Protein AF-A0A934W4L7-F1 (afdb_monomer)

Organism: NCBI:txid2801341

Structure (mmCIF, N/CA/C/O backbone):
data_AF-A0A934W4L7-F1
#
_entry.id   AF-A0A934W4L7-F1
#
loop_
_atom_site.group_PDB
_atom_site.id
_atom_site.type_symbol
_atom_site.label_atom_id
_atom_site.label_alt_id
_atom_site.label_comp_id
_atom_site.label_asym_id
_atom_site.label_entity_id
_atom_site.label_seq_id
_atom_site.pdbx_PDB_ins_code
_atom_site.Cartn_x
_atom_site.Cartn_y
_atom_site.Cartn_z
_atom_site.occupancy
_atom_site.B_iso_or_equiv
_atom_site.auth_seq_id
_atom_site.auth_comp_id
_atom_site.auth_asym_id
_atom_site.auth_atom_id
_atom_site.pdbx_PDB_model_num
ATOM 1 N N . MET A 1 1 ? 20.463 -4.965 4.903 1.00 47.56 1 MET A N 1
ATOM 2 C CA . MET A 1 1 ? 19.872 -3.915 4.048 1.00 47.56 1 MET A CA 1
ATOM 3 C C . MET A 1 1 ? 18.364 -4.003 4.205 1.00 47.56 1 MET A C 1
ATOM 5 O O . MET A 1 1 ? 17.869 -5.124 4.223 1.00 47.56 1 MET A O 1
ATOM 9 N N . MET A 1 2 ? 17.651 -2.892 4.415 1.00 65.44 2 MET A N 1
ATOM 10 C CA . MET A 1 2 ? 16.181 -2.929 4.460 1.00 65.44 2 MET A CA 1
ATOM 11 C C . MET A 1 2 ? 15.657 -3.375 3.089 1.00 65.44 2 MET A C 1
ATOM 13 O O . MET A 1 2 ? 16.135 -2.883 2.067 1.00 65.44 2 MET A O 1
ATOM 17 N N . ASN A 1 3 ? 14.706 -4.310 3.052 1.00 84.56 3 ASN A N 1
ATOM 18 C CA . ASN A 1 3 ? 14.194 -4.860 1.792 1.00 84.56 3 ASN A CA 1
ATOM 19 C C . ASN A 1 3 ? 13.469 -3.798 0.944 1.00 84.56 3 ASN A C 1
ATOM 21 O O . ASN A 1 3 ? 13.469 -3.905 -0.282 1.00 84.56 3 ASN A O 1
ATOM 25 N N . ALA A 1 4 ? 12.943 -2.737 1.568 1.00 87.94 4 ALA A N 1
ATOM 26 C CA . ALA A 1 4 ? 12.442 -1.557 0.865 1.00 87.94 4 ALA A CA 1
ATOM 27 C C . ALA A 1 4 ? 13.516 -0.835 0.028 1.00 87.94 4 ALA A C 1
ATOM 29 O O . ALA A 1 4 ? 13.246 -0.480 -1.116 1.00 87.94 4 ALA A O 1
ATOM 30 N N . GLU A 1 5 ? 14.740 -0.657 0.542 1.00 91.62 5 GLU A N 1
ATOM 31 C CA . GLU A 1 5 ? 15.814 -0.002 -0.227 1.00 91.62 5 GLU A CA 1
ATOM 32 C C . GLU A 1 5 ? 16.262 -0.873 -1.403 1.00 91.62 5 GLU A C 1
ATOM 34 O O . GLU A 1 5 ? 16.454 -0.362 -2.498 1.00 91.62 5 GLU A O 1
ATOM 39 N N . LYS A 1 6 ? 16.320 -2.199 -1.223 1.00 93.19 6 LYS A N 1
ATOM 40 C CA . LYS A 1 6 ? 16.618 -3.130 -2.322 1.00 93.19 6 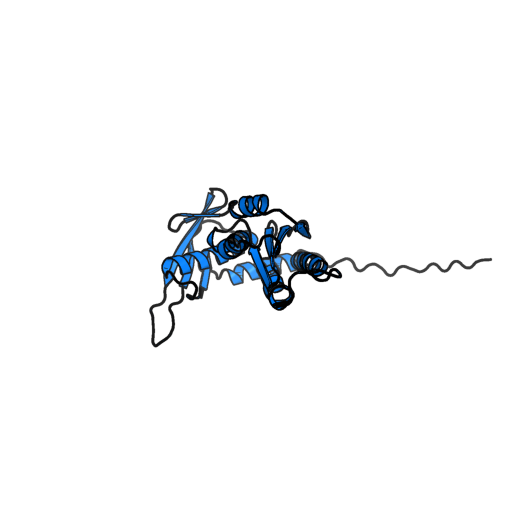LYS A CA 1
ATOM 41 C C . LYS A 1 6 ? 15.572 -3.052 -3.443 1.00 93.19 6 LYS A C 1
ATOM 43 O O . LYS A 1 6 ? 15.921 -3.092 -4.621 1.00 93.19 6 LYS A O 1
ATOM 48 N N . LEU A 1 7 ? 14.285 -2.941 -3.095 1.00 95.62 7 LEU A N 1
ATOM 49 C CA . LEU A 1 7 ? 13.229 -2.710 -4.086 1.00 95.62 7 LEU A CA 1
ATOM 50 C C . LEU A 1 7 ? 13.411 -1.366 -4.795 1.00 95.62 7 LEU A C 1
ATOM 52 O O . LEU A 1 7 ? 13.334 -1.314 -6.021 1.00 95.62 7 LEU A O 1
ATOM 56 N N . PHE A 1 8 ? 13.687 -0.306 -4.036 1.00 97.12 8 PHE A N 1
ATOM 57 C CA . PHE A 1 8 ? 13.898 1.033 -4.577 1.00 97.12 8 PHE A CA 1
ATOM 58 C C . PHE A 1 8 ? 15.098 1.100 -5.535 1.00 97.12 8 PHE A C 1
ATOM 60 O O . PHE A 1 8 ? 15.002 1.689 -6.611 1.00 97.12 8 PHE A O 1
ATOM 67 N N . GLU A 1 9 ? 16.206 0.438 -5.204 1.00 96.50 9 GLU A N 1
ATOM 68 C CA . GLU A 1 9 ? 17.364 0.279 -6.091 1.00 96.50 9 GLU A CA 1
ATOM 69 C C . GLU A 1 9 ? 16.989 -0.454 -7.383 1.00 96.50 9 GLU A C 1
ATOM 71 O O . GLU A 1 9 ? 17.386 -0.035 -8.471 1.00 96.50 9 GLU A O 1
ATOM 76 N N . GLY A 1 10 ? 16.172 -1.508 -7.287 1.00 97.06 10 GLY A N 1
ATOM 77 C CA . GLY A 1 10 ? 15.647 -2.225 -8.450 1.00 97.06 10 GLY A CA 1
ATOM 78 C C . GLY A 1 10 ? 14.775 -1.347 -9.354 1.00 97.06 10 GLY A C 1
ATOM 79 O O . GLY A 1 10 ? 14.923 -1.392 -10.572 1.00 97.06 10 GLY A O 1
ATOM 80 N N . MET A 1 11 ? 13.905 -0.515 -8.776 1.00 97.88 11 MET A N 1
ATOM 81 C CA . MET A 1 11 ? 13.077 0.444 -9.523 1.00 97.88 11 MET A CA 1
ATOM 82 C C . MET A 1 11 ? 13.931 1.518 -10.201 1.00 97.88 11 MET A C 1
ATOM 84 O O . MET A 1 11 ? 13.745 1.817 -11.380 1.00 97.88 11 MET A O 1
ATOM 88 N N . THR A 1 12 ? 14.901 2.060 -9.466 1.00 97.50 12 THR A N 1
ATOM 89 C CA . THR A 1 12 ? 15.834 3.083 -9.954 1.00 97.50 12 THR A CA 1
ATOM 90 C C . THR A 1 12 ? 16.657 2.546 -11.124 1.00 97.50 12 THR A C 1
ATOM 92 O O . THR A 1 12 ? 16.721 3.169 -12.181 1.00 97.50 12 THR A O 1
ATOM 95 N N . SER A 1 13 ? 17.174 1.322 -10.994 1.00 97.06 13 SER A N 1
ATOM 96 C CA . SER A 1 13 ? 17.948 0.647 -12.042 1.00 97.06 13 SER A CA 1
ATOM 97 C C . SER A 1 13 ? 17.168 0.430 -13.340 1.00 97.06 13 SER A C 1
ATOM 99 O O . SER A 1 13 ? 17.788 0.231 -14.379 1.00 97.06 13 SER A O 1
ATOM 101 N N . ILE A 1 14 ? 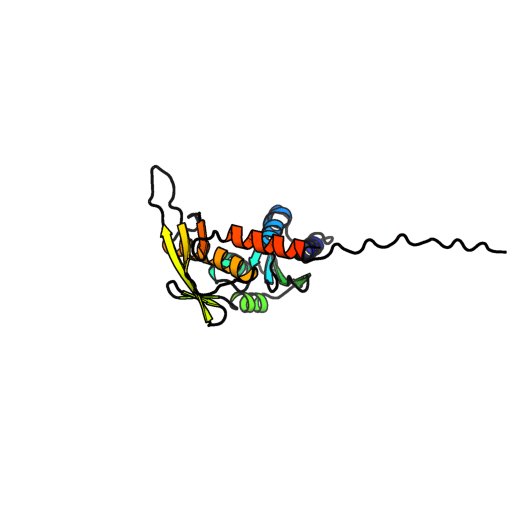15.831 0.421 -13.301 1.00 96.69 14 ILE A N 1
ATOM 102 C CA . ILE A 1 14 ? 14.978 0.323 -14.494 1.00 96.69 14 ILE A CA 1
ATOM 103 C C . ILE A 1 14 ? 14.850 1.689 -15.167 1.00 96.69 14 ILE A C 1
ATOM 105 O O . ILE A 1 14 ? 15.094 1.799 -16.366 1.00 96.69 14 ILE A O 1
ATOM 109 N N . VAL A 1 15 ? 14.489 2.732 -14.413 1.00 95.50 15 VAL A N 1
ATOM 110 C CA . VAL A 1 15 ? 14.225 4.052 -15.012 1.00 95.50 15 VAL A CA 1
ATOM 111 C C . VAL A 1 15 ? 15.490 4.792 -15.441 1.00 95.50 15 VAL A C 1
ATOM 113 O O . VAL A 1 15 ? 15.422 5.679 -16.287 1.00 95.50 15 VAL A O 1
ATOM 116 N N . GLU A 1 16 ? 16.641 4.444 -14.867 1.00 95.25 16 GLU A N 1
ATOM 117 C CA . GLU A 1 16 ? 17.935 5.040 -15.210 1.00 95.25 16 GLU A CA 1
ATOM 118 C C . GLU A 1 16 ? 18.632 4.328 -16.379 1.00 95.25 16 GLU A C 1
ATOM 120 O O . GLU A 1 16 ? 19.722 4.733 -16.788 1.00 95.25 16 GLU A O 1
ATOM 125 N N . GLN A 1 17 ? 18.015 3.289 -16.961 1.00 95.19 17 GLN A N 1
ATOM 126 C CA . GLN A 1 17 ? 18.546 2.648 -18.164 1.00 95.19 17 GLN A CA 1
ATOM 127 C C . GLN A 1 17 ? 18.685 3.665 -19.298 1.00 95.19 17 GLN A C 1
ATOM 129 O O . GLN A 1 17 ? 17.800 4.486 -19.552 1.00 95.19 17 GLN A O 1
ATOM 134 N N . ALA A 1 18 ? 19.806 3.598 -20.015 1.00 93.25 18 ALA A N 1
ATOM 135 C CA . ALA A 1 18 ? 20.053 4.485 -21.141 1.00 93.25 18 ALA A CA 1
ATOM 136 C C . ALA A 1 18 ? 18.936 4.347 -22.189 1.00 93.25 18 ALA A C 1
ATOM 138 O O . ALA A 1 18 ? 18.673 3.256 -22.692 1.00 93.25 18 ALA A O 1
ATOM 139 N N . GLY A 1 19 ? 18.289 5.467 -22.521 1.00 89.88 19 GLY A N 1
ATOM 140 C CA . GLY A 1 19 ? 17.176 5.494 -23.472 1.00 89.88 19 GLY A CA 1
ATOM 141 C C . GLY A 1 19 ? 15.818 5.092 -22.890 1.00 89.88 19 GLY A C 1
ATOM 142 O O . GLY A 1 19 ? 14.888 4.881 -2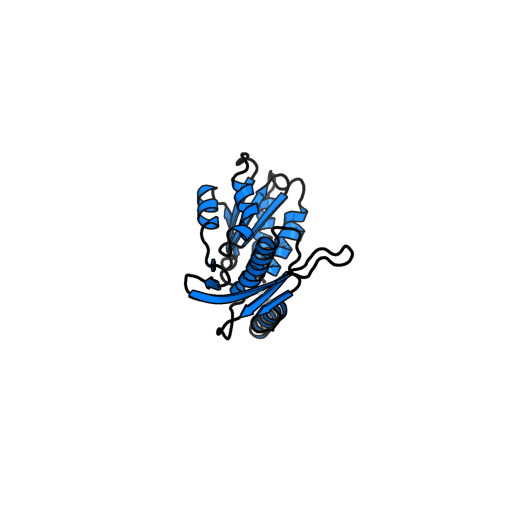3.668 1.00 89.88 19 GLY A O 1
ATOM 143 N N . TYR A 1 20 ? 15.674 4.994 -21.562 1.00 92.12 20 TYR A N 1
ATOM 144 C CA . TYR A 1 20 ? 14.379 4.729 -20.938 1.00 92.12 20 TYR A CA 1
ATOM 145 C C . TYR A 1 20 ? 13.357 5.825 -21.311 1.00 92.12 20 TYR A C 1
ATOM 147 O O . TYR A 1 20 ? 13.618 7.008 -21.078 1.00 92.12 20 TYR A O 1
ATOM 155 N N . PRO A 1 21 ? 12.207 5.468 -21.917 1.00 90.25 21 PRO A N 1
ATOM 156 C CA . PRO A 1 21 ? 11.330 6.445 -22.567 1.00 90.25 21 PRO A CA 1
ATOM 157 C C . PRO A 1 21 ? 10.274 7.065 -21.638 1.00 90.25 21 PRO A C 1
ATOM 159 O O . PRO A 1 21 ? 9.537 7.952 -22.065 1.00 90.25 21 PRO A O 1
ATOM 162 N N . LEU A 1 22 ? 10.157 6.587 -20.395 1.00 92.75 22 LEU A N 1
ATOM 163 C CA . LEU A 1 22 ? 9.132 7.011 -19.435 1.00 92.75 22 LEU A CA 1
ATOM 164 C C . LEU A 1 22 ? 9.746 7.812 -18.274 1.00 92.75 22 LEU A C 1
ATOM 166 O O . LEU A 1 22 ? 10.963 7.946 -18.176 1.00 92.75 22 LEU A O 1
ATOM 170 N N . LEU A 1 23 ? 8.901 8.336 -17.382 1.00 91.50 23 LEU A N 1
ATOM 171 C CA . LEU A 1 23 ? 9.290 9.145 -16.221 1.00 91.50 23 LEU A CA 1
ATOM 172 C C . LEU A 1 23 ? 10.150 10.369 -16.592 1.00 91.50 23 LEU A C 1
ATOM 174 O O . LEU A 1 23 ? 11.191 10.658 -15.998 1.00 91.50 23 LEU A O 1
ATOM 178 N N . THR A 1 24 ? 9.712 11.112 -17.604 1.00 87.75 24 THR A N 1
ATOM 179 C CA . THR A 1 24 ? 10.429 12.288 -18.114 1.00 87.75 24 THR A CA 1
ATOM 180 C C . THR A 1 24 ? 10.079 13.563 -17.350 1.00 87.75 24 THR A C 1
ATOM 182 O O . THR A 1 24 ? 10.902 14.474 -17.289 1.00 87.75 24 THR A O 1
ATOM 185 N N . SER A 1 25 ? 8.882 13.623 -16.751 1.00 87.69 25 SER A N 1
ATOM 186 C CA . SER A 1 25 ? 8.344 14.836 -16.116 1.00 87.69 25 SER A CA 1
ATOM 187 C C . SER A 1 25 ? 8.501 14.825 -14.588 1.00 87.69 25 SER A C 1
ATOM 189 O O . SER A 1 25 ? 9.418 15.447 -14.051 1.00 87.69 25 SER A O 1
ATOM 191 N N . TYR A 1 26 ? 7.642 14.104 -13.864 1.00 90.06 26 TYR A N 1
ATOM 192 C CA . TYR A 1 26 ? 7.578 14.113 -12.400 1.00 90.06 26 TYR A CA 1
ATOM 193 C C . TYR A 1 26 ? 8.479 13.037 -11.785 1.00 90.06 26 TYR A C 1
ATOM 195 O O . TYR A 1 26 ? 8.028 12.092 -11.148 1.00 90.06 26 TYR A O 1
ATOM 203 N N . LYS A 1 27 ? 9.800 13.191 -11.937 1.00 92.44 27 LYS A N 1
ATOM 204 C CA . LYS A 1 27 ? 10.786 12.260 -11.345 1.00 92.44 27 LYS A CA 1
ATOM 205 C C . LYS A 1 27 ? 10.668 12.134 -9.822 1.00 92.44 27 LYS A C 1
ATOM 207 O O . LYS A 1 27 ? 11.026 11.101 -9.263 1.00 92.44 27 LYS A O 1
ATOM 212 N N . GLN A 1 28 ? 10.166 13.175 -9.156 1.00 95.00 28 GLN A N 1
ATOM 213 C CA . GLN A 1 28 ? 9.921 13.173 -7.712 1.00 95.00 28 GLN A CA 1
ATOM 214 C C . GLN A 1 28 ? 8.986 12.040 -7.264 1.00 95.00 28 GLN A C 1
ATOM 216 O O . GLN A 1 28 ? 9.136 11.561 -6.140 1.00 95.00 28 GLN A O 1
ATOM 221 N N . ASP A 1 29 ? 8.085 11.582 -8.142 1.00 94.06 29 ASP A N 1
ATOM 222 C CA . ASP A 1 29 ? 7.164 10.486 -7.846 1.00 94.06 29 ASP A CA 1
ATOM 223 C C . ASP A 1 29 ? 7.948 9.226 -7.477 1.00 94.06 29 ASP A C 1
ATOM 225 O O . ASP A 1 29 ? 7.688 8.637 -6.437 1.00 94.06 29 ASP A O 1
ATOM 229 N N . LEU A 1 30 ? 9.023 8.908 -8.207 1.00 96.50 30 LEU A N 1
ATOM 230 C CA . LEU A 1 30 ? 9.914 7.812 -7.831 1.00 96.50 30 LEU A CA 1
ATOM 231 C C . LEU A 1 30 ? 10.803 8.163 -6.628 1.00 96.50 30 LEU A C 1
ATOM 233 O O . LEU A 1 30 ? 10.807 7.466 -5.613 1.00 96.50 30 LEU A O 1
ATOM 237 N N . TYR A 1 31 ? 11.621 9.214 -6.752 1.00 96.12 31 TYR A N 1
ATOM 238 C CA . TYR A 1 31 ? 12.745 9.4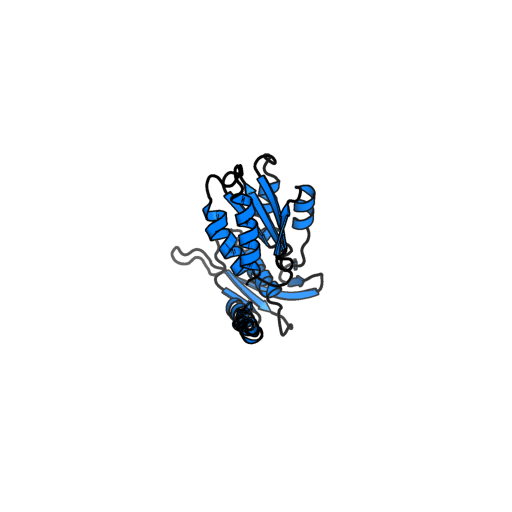19 -5.827 1.00 96.12 31 TYR A CA 1
ATOM 239 C C . TYR A 1 31 ? 12.322 9.877 -4.425 1.00 96.12 31 TYR A C 1
ATOM 241 O O . TYR A 1 31 ? 13.086 9.702 -3.472 1.00 96.12 31 TYR A O 1
ATOM 249 N N . VAL A 1 32 ? 11.127 10.461 -4.295 1.00 95.44 32 VAL A N 1
ATOM 250 C CA . VAL A 1 32 ? 10.586 10.963 -3.027 1.00 95.44 32 VAL A CA 1
ATOM 251 C C . VAL A 1 32 ? 9.375 10.139 -2.606 1.00 95.44 32 VAL A C 1
ATOM 253 O O . VAL A 1 32 ? 9.404 9.527 -1.540 1.00 95.44 32 VAL A O 1
ATOM 256 N N . HIS A 1 33 ? 8.324 10.110 -3.426 1.00 96.06 33 HIS A N 1
ATOM 257 C CA . HIS A 1 33 ? 7.024 9.584 -3.004 1.00 96.06 33 HIS A CA 1
ATOM 258 C C . HIS A 1 33 ? 7.000 8.053 -2.940 1.00 96.06 33 HIS A C 1
ATOM 260 O O . HIS A 1 33 ? 6.670 7.501 -1.891 1.00 96.06 33 HIS A O 1
ATOM 266 N N . ASP A 1 34 ? 7.431 7.363 -3.995 1.00 96.94 34 ASP A N 1
ATOM 267 C CA . ASP A 1 34 ? 7.472 5.901 -4.041 1.00 96.94 34 ASP A CA 1
ATOM 268 C C . ASP A 1 34 ? 8.456 5.345 -3.007 1.00 96.94 34 ASP A C 1
ATOM 270 O O . ASP A 1 34 ? 8.146 4.388 -2.295 1.00 96.94 34 ASP A O 1
ATOM 274 N N . ARG A 1 35 ? 9.635 5.970 -2.873 1.00 96.50 35 ARG A N 1
ATOM 275 C CA . ARG A 1 35 ? 10.632 5.576 -1.868 1.00 96.50 35 ARG A CA 1
ATOM 276 C C . ARG A 1 35 ? 10.072 5.658 -0.452 1.00 96.50 35 ARG A C 1
ATOM 278 O O . ARG A 1 35 ? 10.254 4.732 0.339 1.00 96.50 35 ARG A O 1
ATOM 285 N N . GLU A 1 36 ? 9.401 6.758 -0.126 1.00 95.44 36 GLU A N 1
ATOM 286 C CA . GLU A 1 36 ? 8.783 6.931 1.185 1.00 95.44 36 GLU A CA 1
ATOM 287 C C . GLU A 1 36 ? 7.626 5.947 1.388 1.00 95.44 36 GLU A C 1
ATOM 289 O O . GLU A 1 36 ? 7.532 5.313 2.438 1.00 95.44 36 GLU A O 1
ATOM 294 N N . TYR A 1 37 ? 6.801 5.723 0.363 1.00 95.00 37 TYR A N 1
ATOM 295 C CA . TYR A 1 37 ? 5.710 4.754 0.420 1.00 95.00 37 TYR A CA 1
ATOM 296 C C . TYR A 1 37 ? 6.212 3.326 0.682 1.00 95.00 37 TYR A C 1
ATOM 298 O O . TYR A 1 37 ? 5.630 2.618 1.511 1.00 95.00 37 TYR A O 1
ATOM 306 N N . LEU A 1 38 ? 7.309 2.907 0.035 1.00 95.31 38 LEU A N 1
ATOM 307 C CA . LEU A 1 38 ? 7.952 1.615 0.293 1.00 95.31 38 LEU A CA 1
ATOM 308 C C . LEU A 1 38 ? 8.401 1.489 1.751 1.00 95.31 38 LEU A C 1
ATOM 310 O O . LEU A 1 38 ? 8.167 0.453 2.366 1.00 95.31 38 LEU A O 1
ATOM 314 N N . ARG A 1 39 ? 9.005 2.536 2.323 1.00 91.94 39 ARG A N 1
ATOM 315 C CA . ARG A 1 39 ? 9.453 2.541 3.727 1.00 91.94 39 ARG A CA 1
ATOM 316 C C . ARG A 1 39 ? 8.288 2.471 4.703 1.00 91.94 39 ARG A C 1
ATOM 318 O O . ARG A 1 39 ? 8.308 1.664 5.628 1.00 91.94 39 ARG A O 1
ATOM 325 N N . GLN A 1 40 ? 7.254 3.274 4.472 1.00 90.69 40 GLN A N 1
ATOM 326 C CA . GLN A 1 40 ? 6.073 3.339 5.333 1.00 90.69 40 GLN A CA 1
ATOM 327 C C . GLN A 1 40 ? 5.231 2.060 5.313 1.00 90.69 40 GLN A C 1
ATOM 329 O O . GLN A 1 40 ? 4.349 1.910 6.161 1.00 90.69 40 GLN A O 1
ATOM 334 N N . ASN A 1 41 ? 5.481 1.158 4.360 1.00 91.88 41 ASN A N 1
ATOM 335 C CA . ASN A 1 41 ? 4.765 -0.103 4.185 1.00 91.88 41 ASN A CA 1
ATOM 336 C C . ASN A 1 41 ? 5.709 -1.321 4.119 1.00 91.88 41 ASN A C 1
ATOM 338 O O . ASN A 1 41 ? 5.292 -2.388 3.661 1.00 91.88 41 ASN A O 1
ATOM 342 N N . ASP A 1 42 ? 6.964 -1.191 4.572 1.00 91.94 42 ASP A N 1
ATOM 343 C CA . ASP A 1 42 ? 7.942 -2.285 4.573 1.00 91.94 42 ASP A CA 1
ATOM 344 C C . ASP A 1 42 ? 7.573 -3.327 5.638 1.00 91.94 42 ASP A C 1
ATOM 346 O O . ASP A 1 42 ? 7.864 -3.163 6.825 1.00 91.94 42 ASP A O 1
ATOM 350 N N . ALA A 1 43 ? 6.912 -4.405 5.217 1.00 91.94 43 ALA A N 1
ATOM 351 C CA . ALA A 1 43 ? 6.623 -5.555 6.060 1.00 91.94 43 ALA A CA 1
ATOM 352 C C . ALA A 1 43 ? 6.817 -6.875 5.295 1.00 91.94 43 ALA A C 1
ATOM 354 O O . ALA A 1 43 ? 6.635 -6.913 4.073 1.00 91.94 43 ALA A O 1
ATOM 355 N N . PRO A 1 44 ? 7.162 -7.971 5.999 1.00 91.50 44 PRO A N 1
ATOM 356 C CA . PRO A 1 44 ? 7.217 -9.301 5.399 1.00 91.50 44 PRO A CA 1
ATOM 357 C C . PRO A 1 44 ? 5.903 -9.682 4.705 1.00 91.50 44 PRO A C 1
ATOM 359 O O . PRO A 1 44 ? 4.818 -9.363 5.190 1.00 91.50 44 PRO A O 1
ATOM 362 N N . GLY A 1 45 ? 6.004 -10.370 3.571 1.00 90.31 45 GLY A N 1
ATOM 363 C CA . GLY A 1 45 ? 4.874 -10.839 2.769 1.00 90.31 45 GLY A CA 1
ATOM 364 C C . GLY A 1 45 ? 4.210 -9.780 1.884 1.00 90.31 45 GLY A C 1
ATOM 365 O O . GLY A 1 45 ? 3.365 -10.135 1.060 1.00 90.31 45 GLY A O 1
ATOM 366 N N . VAL A 1 46 ? 4.581 -8.500 2.006 1.00 93.56 46 VAL A N 1
ATOM 367 C CA . VAL A 1 46 ? 3.963 -7.421 1.225 1.00 93.56 46 VAL A CA 1
ATOM 368 C C . VAL A 1 46 ? 4.391 -7.476 -0.243 1.00 93.56 46 VAL A C 1
ATOM 370 O O . VAL A 1 46 ? 5.555 -7.698 -0.581 1.00 93.56 46 VAL A O 1
ATOM 373 N N . LYS A 1 47 ? 3.430 -7.218 -1.132 1.00 95.69 47 LYS A N 1
ATOM 374 C CA . LYS A 1 47 ? 3.661 -7.016 -2.565 1.00 95.69 47 LYS A CA 1
ATOM 375 C C . LYS A 1 47 ? 3.101 -5.675 -2.995 1.00 95.69 47 LYS A C 1
ATOM 377 O O . LYS A 1 47 ? 2.086 -5.226 -2.459 1.00 95.69 47 LYS A O 1
ATOM 382 N N . PHE A 1 48 ? 3.740 -5.069 -3.984 1.00 97.12 48 PHE A N 1
ATOM 383 C CA . PHE A 1 48 ? 3.312 -3.791 -4.537 1.00 97.12 48 PHE A CA 1
ATOM 384 C C . PHE A 1 48 ? 3.102 -3.889 -6.042 1.00 97.12 48 PHE A C 1
ATOM 386 O O . PHE A 1 48 ? 3.739 -4.698 -6.722 1.00 97.12 48 PHE A O 1
ATOM 393 N N . MET A 1 49 ? 2.217 -3.042 -6.549 1.00 97.75 49 MET A N 1
ATOM 394 C CA . MET A 1 49 ? 2.089 -2.759 -7.968 1.00 97.75 49 MET A CA 1
ATOM 395 C C . MET A 1 49 ? 2.671 -1.383 -8.233 1.00 97.75 49 MET A C 1
ATOM 397 O O . MET A 1 49 ? 2.255 -0.415 -7.599 1.00 97.75 49 MET A O 1
ATOM 401 N N . TRP A 1 50 ? 3.605 -1.307 -9.172 1.00 97.75 50 TRP A N 1
ATOM 402 C CA . TRP A 1 50 ? 4.218 -0.059 -9.598 1.00 97.75 50 TRP A CA 1
ATOM 403 C C . TRP A 1 50 ? 3.962 0.156 -11.082 1.00 97.75 50 TRP A C 1
ATOM 405 O O . TRP A 1 50 ? 4.246 -0.716 -11.902 1.00 97.75 50 TRP A O 1
ATOM 415 N N . ILE A 1 51 ? 3.416 1.313 -11.431 1.00 95.69 51 ILE A N 1
ATOM 416 C CA . ILE A 1 51 ? 3.178 1.715 -12.813 1.00 95.69 51 ILE A CA 1
ATOM 417 C C . ILE A 1 51 ? 4.046 2.923 -13.099 1.00 95.69 51 ILE A C 1
ATOM 419 O O . ILE A 1 51 ? 3.906 3.959 -12.456 1.00 95.69 51 ILE A O 1
ATOM 423 N N . VAL A 1 52 ? 4.897 2.804 -14.110 1.00 95.12 52 VAL A N 1
ATOM 424 C CA . VAL A 1 52 ? 5.667 3.926 -14.642 1.00 95.12 52 VAL A CA 1
ATOM 425 C C . VAL A 1 52 ? 4.957 4.448 -15.870 1.00 95.12 52 VAL A C 1
ATOM 427 O O . VAL A 1 52 ? 4.628 3.676 -16.765 1.00 95.12 52 VAL A O 1
ATOM 430 N N . ARG A 1 53 ? 4.723 5.754 -15.924 1.00 92.75 53 ARG A N 1
ATOM 431 C CA . ARG A 1 53 ? 4.157 6.465 -17.072 1.00 92.75 53 ARG A CA 1
ATOM 432 C C . ARG A 1 53 ? 5.157 7.498 -17.560 1.00 92.75 53 ARG A C 1
ATOM 434 O O . ARG A 1 53 ? 6.148 7.783 -16.898 1.00 92.75 53 ARG A O 1
ATOM 441 N N . GLU A 1 54 ? 4.885 8.111 -18.703 1.00 89.62 54 GLU A N 1
ATOM 442 C CA . GLU A 1 54 ? 5.708 9.228 -19.181 1.00 89.62 54 GLU A CA 1
ATOM 443 C C . GLU A 1 54 ? 5.768 10.377 -18.164 1.00 89.62 54 GLU A C 1
ATOM 445 O O . GLU A 1 54 ? 6.843 10.901 -17.876 1.00 89.62 54 GLU A O 1
ATOM 450 N N . SER A 1 55 ? 4.623 10.738 -17.580 1.00 88.12 55 SER A N 1
ATOM 451 C CA . SER A 1 55 ? 4.545 11.886 -16.684 1.00 88.12 55 SER A CA 1
ATOM 452 C C . SER A 1 55 ? 5.002 11.591 -15.259 1.00 88.12 55 SER A C 1
ATOM 454 O O . SER A 1 55 ? 5.445 12.520 -14.611 1.00 88.12 55 SER A O 1
ATOM 456 N N . GLY A 1 56 ? 4.922 10.359 -14.760 1.00 92.69 56 GLY A N 1
ATOM 457 C CA . GLY A 1 56 ? 5.104 10.069 -13.333 1.00 92.69 56 GLY A CA 1
ATOM 458 C C . GLY A 1 56 ? 4.935 8.589 -13.009 1.00 92.69 56 GLY A C 1
ATOM 459 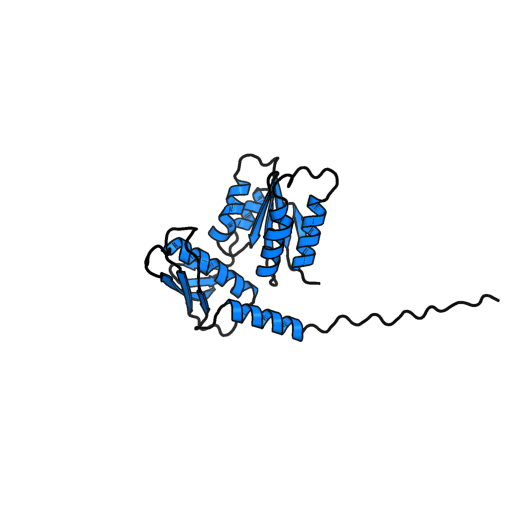O O . GLY A 1 56 ? 4.906 7.756 -13.923 1.00 92.69 56 GLY A O 1
ATOM 460 N N . THR A 1 57 ? 4.789 8.258 -11.729 1.00 94.81 57 THR A N 1
ATOM 461 C CA . THR A 1 57 ? 4.573 6.880 -11.261 1.00 94.81 57 THR A CA 1
ATOM 462 C C . THR A 1 57 ? 3.319 6.747 -10.399 1.00 94.81 57 THR A C 1
ATOM 464 O O . THR A 1 57 ? 2.803 7.722 -9.861 1.00 94.81 57 THR A O 1
ATOM 467 N N . TYR A 1 58 ? 2.809 5.520 -10.292 1.00 94.75 58 TYR A N 1
ATOM 468 C CA . TYR A 1 58 ? 1.838 5.125 -9.274 1.00 94.75 58 TYR A CA 1
ATOM 469 C C . TYR A 1 58 ? 2.347 3.882 -8.559 1.00 94.75 58 TYR A C 1
ATOM 471 O O . TYR A 1 58 ? 2.778 2.929 -9.211 1.00 94.75 58 TYR A O 1
ATOM 479 N N . LEU A 1 59 ? 2.244 3.864 -7.235 1.00 95.75 59 LEU A N 1
ATOM 480 C CA . LEU A 1 59 ? 2.631 2.734 -6.402 1.00 95.75 59 LEU A CA 1
ATOM 481 C C . LEU A 1 59 ? 1.518 2.439 -5.400 1.00 95.75 59 LEU A C 1
ATOM 483 O O . LEU A 1 59 ? 1.089 3.320 -4.659 1.00 95.75 59 LEU A O 1
ATOM 487 N N . CYS A 1 60 ? 1.066 1.189 -5.346 1.00 94.75 60 CYS A N 1
ATOM 488 C CA . CYS A 1 60 ? 0.135 0.749 -4.314 1.00 94.75 60 CYS A CA 1
ATOM 489 C C . CYS A 1 60 ? 0.534 -0.606 -3.738 1.00 94.75 60 CYS A C 1
ATOM 491 O O . CYS A 1 60 ? 1.147 -1.446 -4.403 1.00 94.75 60 CYS A O 1
ATOM 493 N N . ARG A 1 61 ? 0.160 -0.836 -2.481 1.00 94.75 61 ARG A N 1
ATOM 494 C CA . ARG A 1 61 ? 0.240 -2.153 -1.856 1.00 94.75 61 ARG A CA 1
ATOM 495 C C . ARG A 1 61 ? -0.928 -3.032 -2.304 1.00 94.75 61 ARG A C 1
ATOM 497 O O . ARG A 1 61 ? -2.084 -2.646 -2.178 1.00 94.75 61 ARG A O 1
ATOM 504 N N . LEU A 1 62 ? -0.618 -4.251 -2.735 1.00 95.50 62 LEU A N 1
ATOM 505 C CA . LEU A 1 62 ? -1.604 -5.255 -3.128 1.00 95.50 62 LEU A CA 1
ATOM 506 C C . LEU A 1 62 ? -2.217 -5.968 -1.913 1.00 95.50 62 LEU A C 1
ATOM 508 O O . LEU A 1 62 ? -1.635 -5.991 -0.828 1.00 95.50 62 LEU A O 1
ATOM 512 N N . GLY A 1 63 ? -3.389 -6.577 -2.106 1.00 94.31 63 GLY A N 1
ATOM 513 C CA . GLY A 1 63 ? -4.019 -7.436 -1.102 1.00 94.31 63 GLY A CA 1
ATOM 514 C C . GLY A 1 63 ? -4.875 -6.731 -0.048 1.00 94.31 63 GLY A C 1
ATOM 515 O O . GLY A 1 63 ? -5.525 -7.423 0.726 1.00 94.31 63 GLY A O 1
ATOM 516 N N . VAL A 1 64 ? -4.920 -5.393 0.006 1.00 94.81 64 VAL A N 1
ATOM 517 C CA . VAL A 1 64 ? -5.583 -4.671 1.114 1.00 94.81 64 VAL A CA 1
ATOM 518 C C . VAL A 1 64 ? -7.059 -4.379 0.838 1.00 94.81 64 VAL A C 1
ATOM 520 O O . VAL A 1 64 ? -7.925 -4.951 1.484 1.00 94.81 64 VAL A O 1
ATOM 523 N N . ALA A 1 65 ? -7.373 -3.483 -0.097 1.00 91.50 65 ALA A N 1
ATOM 524 C CA . ALA A 1 65 ? -8.755 -3.156 -0.445 1.00 91.50 65 ALA A CA 1
ATOM 525 C C . ALA A 1 65 ? -8.841 -2.551 -1.851 1.00 91.50 65 ALA A C 1
ATOM 527 O O . ALA A 1 65 ? -7.879 -1.907 -2.280 1.00 91.50 65 ALA A O 1
ATOM 528 N N . PRO A 1 66 ? -9.993 -2.664 -2.543 1.00 90.62 66 PRO A N 1
ATOM 529 C CA . PRO A 1 66 ? -10.175 -2.076 -3.870 1.00 90.62 66 PRO A CA 1
ATOM 530 C C . PRO A 1 66 ? -9.827 -0.586 -3.916 1.00 90.62 66 PRO A C 1
ATOM 532 O O . PRO A 1 66 ? -9.148 -0.130 -4.830 1.00 90.62 66 PRO A O 1
ATOM 535 N N . ARG A 1 67 ? -10.216 0.172 -2.883 1.00 89.94 67 ARG A N 1
ATOM 536 C CA . ARG A 1 67 ? -9.943 1.612 -2.798 1.00 89.94 67 ARG A CA 1
ATOM 537 C C . ARG A 1 67 ? -8.451 1.943 -2.737 1.00 89.94 67 ARG A C 1
ATOM 539 O O . ARG A 1 67 ? -8.041 2.914 -3.360 1.00 89.94 67 ARG A O 1
ATOM 546 N N . VAL A 1 68 ? -7.651 1.136 -2.038 1.00 87.69 68 VAL A N 1
ATOM 547 C CA . VAL A 1 68 ? -6.185 1.310 -1.954 1.00 87.69 68 VAL A CA 1
ATOM 548 C C . VAL A 1 68 ? -5.530 1.126 -3.326 1.00 87.69 68 VAL A C 1
ATOM 550 O O . VAL A 1 68 ? -4.506 1.736 -3.617 1.00 87.69 68 VAL A O 1
ATOM 553 N N . ASN A 1 69 ? -6.156 0.323 -4.183 1.00 90.25 69 ASN A N 1
ATOM 554 C CA . ASN A 1 69 ? -5.670 -0.022 -5.513 1.00 90.25 69 ASN A CA 1
ATOM 555 C C . ASN A 1 69 ? -6.259 0.856 -6.629 1.00 90.25 69 ASN A C 1
ATOM 557 O O . ASN A 1 69 ? -5.851 0.713 -7.779 1.00 90.25 69 ASN A O 1
ATOM 561 N N . ALA A 1 70 ? -7.212 1.743 -6.321 1.00 86.75 70 ALA A N 1
ATOM 562 C CA . ALA A 1 70 ? -8.060 2.391 -7.322 1.00 86.75 70 ALA A CA 1
ATOM 563 C C . ALA A 1 70 ? -7.284 3.255 -8.331 1.00 86.75 70 ALA A C 1
ATOM 565 O O . ALA A 1 70 ? -7.596 3.236 -9.519 1.00 86.75 70 ALA A O 1
ATOM 566 N N . GLU A 1 71 ? -6.262 3.991 -7.886 1.00 83.94 71 GLU A N 1
ATOM 567 C CA . GLU A 1 71 ? -5.459 4.840 -8.781 1.00 83.94 71 GLU A CA 1
ATOM 568 C C . GLU A 1 71 ? -4.630 4.016 -9.770 1.00 83.94 71 GLU A C 1
ATOM 570 O O . GLU A 1 71 ? -4.570 4.334 -10.957 1.00 83.94 71 GLU A O 1
ATOM 575 N N . VAL A 1 72 ? -4.039 2.918 -9.293 1.00 87.94 72 VAL A N 1
ATOM 576 C CA . VAL A 1 72 ? -3.288 1.969 -10.122 1.00 87.94 72 VAL A CA 1
ATOM 577 C C . VAL A 1 72 ? -4.229 1.242 -11.082 1.00 87.94 72 VAL A C 1
ATOM 579 O O . VAL A 1 72 ? -3.912 1.116 -12.261 1.00 87.94 72 VAL A O 1
ATOM 582 N N . ASP A 1 73 ? -5.402 0.815 -10.613 1.00 89.62 73 ASP A N 1
ATOM 583 C CA . ASP A 1 73 ? -6.420 0.168 -11.443 1.00 89.62 73 ASP A CA 1
ATOM 584 C C . ASP A 1 73 ? -6.874 1.079 -12.593 1.00 89.62 73 ASP A C 1
ATOM 586 O O . ASP A 1 73 ? -6.879 0.654 -13.752 1.00 89.62 73 ASP A O 1
ATOM 590 N N . TYR A 1 74 ? -7.131 2.356 -12.292 1.00 86.62 74 TYR A N 1
ATOM 591 C CA . TYR A 1 74 ? -7.450 3.378 -13.286 1.00 86.62 74 TYR A CA 1
ATOM 592 C C . TYR A 1 74 ? -6.284 3.639 -14.248 1.00 86.62 74 TYR A C 1
ATOM 594 O O . TYR A 1 74 ? -6.492 3.746 -15.455 1.00 86.62 74 TYR A O 1
ATOM 602 N N . ALA A 1 75 ? -5.044 3.701 -13.754 1.00 86.62 75 ALA A N 1
ATOM 603 C CA . ALA A 1 75 ? -3.866 3.920 -14.593 1.00 86.62 75 ALA A CA 1
ATOM 604 C C . ALA A 1 75 ? -3.640 2.797 -15.626 1.00 86.62 75 ALA A C 1
ATOM 606 O O . ALA A 1 75 ? -3.072 3.057 -16.692 1.00 86.62 75 ALA A O 1
ATOM 607 N N . ILE A 1 76 ? -4.109 1.576 -15.343 1.00 88.12 76 ILE A N 1
ATOM 608 C CA . ILE A 1 76 ? -4.132 0.468 -16.311 1.00 88.12 76 ILE A CA 1
ATOM 609 C C . ILE A 1 76 ? -5.218 0.690 -17.375 1.00 88.12 76 ILE A C 1
ATOM 611 O O . ILE A 1 76 ? -4.991 0.404 -18.548 1.00 88.12 76 ILE A O 1
ATOM 615 N N . ASP A 1 77 ? -6.376 1.235 -17.005 1.00 86.19 77 ASP A N 1
ATOM 616 C CA . ASP A 1 77 ? -7.496 1.411 -17.940 1.00 86.19 77 ASP A CA 1
ATOM 617 C C . ASP A 1 77 ? -7.344 2.613 -18.881 1.00 86.19 77 ASP A C 1
ATOM 619 O O . ASP A 1 77 ? -7.994 2.661 -19.927 1.00 86.19 77 ASP A O 1
ATOM 623 N N . ILE A 1 78 ? -6.469 3.577 -18.569 1.00 80.69 78 ILE A N 1
ATOM 624 C CA . ILE A 1 78 ? -6.165 4.683 -19.490 1.00 80.69 78 ILE A CA 1
ATOM 625 C C . ILE A 1 78 ? -5.664 4.102 -20.827 1.00 80.69 78 ILE A C 1
ATOM 627 O O . ILE A 1 78 ? -4.706 3.326 -20.853 1.00 80.69 78 ILE A O 1
ATOM 631 N N . HIS A 1 79 ? -6.291 4.518 -21.937 1.00 59.84 79 HIS A N 1
ATOM 632 C CA . HIS A 1 79 ? -6.123 4.000 -23.310 1.00 59.84 79 HIS A CA 1
ATOM 633 C C . HIS A 1 79 ? -4.749 4.239 -23.975 1.00 59.84 79 HIS A C 1
ATOM 635 O O . HIS A 1 79 ? -4.650 4.322 -25.196 1.00 59.84 79 HIS A O 1
ATOM 641 N N . ASP A 1 80 ? -3.671 4.311 -23.199 1.00 68.94 80 ASP A N 1
ATOM 642 C CA . ASP A 1 80 ? -2.313 4.504 -23.702 1.00 68.94 80 ASP A CA 1
ATOM 643 C C . ASP A 1 80 ? -1.349 3.466 -23.110 1.00 68.94 80 ASP A C 1
ATOM 645 O O . ASP A 1 80 ? -0.392 3.781 -22.400 1.00 68.94 80 ASP A O 1
ATOM 649 N N . ALA A 1 81 ? -1.638 2.188 -23.383 1.00 66.00 81 ALA A N 1
ATOM 650 C CA . ALA A 1 81 ? -0.822 1.058 -22.930 1.00 66.00 81 ALA A CA 1
ATOM 651 C C . ALA A 1 81 ? 0.645 1.169 -23.387 1.00 66.00 81 ALA A C 1
ATOM 653 O O . ALA A 1 81 ? 1.545 0.727 -22.681 1.00 66.00 81 ALA A O 1
ATOM 654 N N . ASN A 1 82 ? 0.898 1.837 -24.519 1.00 70.12 82 ASN A N 1
ATOM 655 C CA . ASN A 1 82 ? 2.244 2.069 -25.048 1.00 70.12 82 ASN A CA 1
ATOM 656 C C . ASN A 1 82 ? 3.034 3.146 -24.280 1.00 70.12 82 ASN A C 1
ATOM 658 O O . ASN A 1 82 ? 4.234 3.290 -24.501 1.00 70.12 82 ASN A O 1
ATOM 662 N N . ARG A 1 83 ? 2.391 3.898 -23.377 1.00 84.81 83 ARG A N 1
ATOM 663 C CA . ARG A 1 83 ? 3.018 4.952 -22.556 1.00 84.81 83 ARG A CA 1
ATOM 664 C C . ARG A 1 83 ? 3.027 4.622 -21.071 1.00 84.81 83 ARG A C 1
ATOM 666 O O . ARG A 1 83 ? 3.104 5.520 -20.225 1.00 84.81 83 ARG A O 1
ATOM 673 N N . ARG A 1 84 ? 2.957 3.333 -20.745 1.00 91.88 84 ARG A N 1
ATOM 674 C CA . ARG A 1 84 ? 3.195 2.849 -19.391 1.00 91.88 84 ARG A CA 1
ATOM 675 C C . ARG A 1 84 ? 3.924 1.514 -19.380 1.00 91.88 84 ARG A C 1
ATOM 677 O O . ARG A 1 84 ? 3.882 0.755 -20.341 1.00 91.88 84 ARG A O 1
ATOM 684 N N . GLN A 1 85 ? 4.540 1.216 -18.250 1.00 94.44 85 GLN A N 1
ATOM 685 C CA . GLN A 1 85 ? 5.053 -0.106 -17.919 1.00 94.44 85 GLN A CA 1
ATOM 686 C C . GLN A 1 85 ? 4.583 -0.477 -16.516 1.00 94.44 85 GLN A C 1
ATOM 688 O O . GLN A 1 85 ? 4.557 0.375 -15.627 1.00 94.44 85 GLN A O 1
ATOM 693 N N . ILE A 1 86 ? 4.185 -1.735 -16.334 1.00 96.19 86 ILE A N 1
ATOM 694 C CA . ILE A 1 86 ? 3.617 -2.240 -15.083 1.00 96.19 86 ILE A CA 1
ATOM 695 C C . ILE A 1 86 ? 4.572 -3.264 -14.485 1.00 96.19 86 ILE A C 1
ATOM 697 O O . ILE A 1 86 ? 5.032 -4.181 -15.168 1.00 96.19 86 ILE A O 1
ATOM 701 N N . TYR A 1 87 ? 4.834 -3.123 -13.193 1.00 98.00 87 TYR A N 1
ATOM 702 C CA . TYR A 1 87 ? 5.767 -3.949 -12.454 1.00 98.00 87 TYR A CA 1
ATOM 703 C C . TYR A 1 87 ? 5.130 -4.500 -11.181 1.00 98.00 87 TYR A C 1
ATOM 705 O O . TYR A 1 87 ? 4.521 -3.774 -10.396 1.00 98.00 87 TYR A O 1
ATOM 713 N N . LEU A 1 88 ? 5.339 -5.794 -10.947 1.00 98.00 88 LEU A N 1
ATOM 714 C CA . LEU A 1 88 ? 5.096 -6.442 -9.667 1.00 98.00 88 LEU A CA 1
ATOM 715 C C . LEU A 1 88 ? 6.369 -6.383 -8.825 1.00 98.00 88 LEU A C 1
ATOM 717 O O . LEU A 1 88 ? 7.422 -6.883 -9.235 1.00 98.00 88 LEU A O 1
ATOM 721 N N . LEU A 1 89 ? 6.251 -5.811 -7.633 1.00 97.94 89 LEU A N 1
ATOM 722 C CA . LEU A 1 89 ? 7.322 -5.734 -6.651 1.00 97.94 89 LEU A CA 1
ATOM 723 C C . LEU A 1 89 ? 7.047 -6.760 -5.556 1.00 97.94 89 LEU A C 1
ATOM 725 O O . LEU A 1 89 ? 5.994 -6.741 -4.917 1.00 97.94 89 LEU A O 1
ATOM 729 N N . ASP A 1 90 ? 8.004 -7.654 -5.338 1.00 95.88 90 ASP A N 1
ATOM 730 C CA . ASP A 1 90 ? 7.956 -8.648 -4.269 1.00 95.88 90 ASP A CA 1
ATOM 731 C C . ASP A 1 90 ? 8.997 -8.280 -3.216 1.00 95.88 90 ASP A C 1
ATOM 733 O O . ASP A 1 90 ? 10.202 -8.346 -3.480 1.00 95.88 90 ASP A O 1
ATOM 737 N N . ARG A 1 91 ? 8.526 -7.845 -2.043 1.00 93.75 91 ARG A N 1
ATOM 738 C CA . ARG A 1 91 ? 9.379 -7.327 -0.973 1.00 93.75 91 ARG A CA 1
ATOM 739 C C . ARG A 1 91 ? 10.338 -8.379 -0.441 1.00 93.75 91 ARG A C 1
ATOM 741 O O . ARG A 1 91 ? 11.499 -8.061 -0.204 1.00 93.75 91 ARG A O 1
ATOM 748 N N . ASP A 1 92 ? 9.879 -9.610 -0.241 1.00 92.00 92 ASP A N 1
ATOM 749 C CA . ASP A 1 92 ? 10.705 -10.648 0.380 1.00 92.00 92 ASP A CA 1
ATOM 750 C C . ASP A 1 92 ? 11.744 -11.197 -0.596 1.00 92.00 92 ASP A C 1
ATOM 752 O O . ASP A 1 92 ? 12.892 -11.425 -0.216 1.00 92.00 92 ASP A O 1
ATOM 756 N N . ALA A 1 93 ? 11.385 -11.329 -1.876 1.00 91.94 93 ALA A N 1
ATOM 757 C CA . ALA A 1 93 ? 12.360 -11.650 -2.914 1.00 91.94 93 ALA A CA 1
ATOM 758 C C . ALA A 1 93 ? 13.285 -10.453 -3.237 1.00 91.94 93 ALA A C 1
ATOM 760 O O . ALA A 1 93 ? 14.411 -10.628 -3.719 1.00 91.94 93 ALA A O 1
ATOM 761 N N . GLY A 1 94 ? 12.827 -9.227 -2.972 1.00 92.88 94 GLY A N 1
ATOM 762 C CA . GLY A 1 94 ? 13.479 -7.989 -3.391 1.00 92.88 94 GLY A CA 1
ATOM 763 C C . GLY A 1 94 ? 13.575 -7.898 -4.913 1.00 92.88 94 GLY A C 1
ATOM 764 O O . GLY A 1 94 ? 14.643 -7.591 -5.436 1.00 92.88 94 GLY A O 1
ATOM 765 N N . THR A 1 95 ? 12.497 -8.258 -5.619 1.00 95.12 95 THR A N 1
ATOM 766 C CA . THR A 1 95 ? 12.463 -8.294 -7.090 1.00 95.12 95 THR A CA 1
ATOM 767 C C . THR A 1 95 ? 11.441 -7.326 -7.654 1.00 95.12 95 THR A C 1
ATOM 769 O O . THR A 1 95 ? 10.326 -7.251 -7.139 1.00 95.12 95 THR A O 1
ATOM 772 N N . VAL A 1 96 ? 11.795 -6.693 -8.771 1.00 97.88 96 VAL A N 1
ATOM 773 C CA . VAL A 1 96 ? 10.914 -5.863 -9.597 1.00 97.88 96 VAL A CA 1
ATOM 774 C C . VAL A 1 96 ? 10.735 -6.580 -10.935 1.00 97.88 96 VAL A C 1
ATOM 776 O O . VAL A 1 96 ? 11.719 -6.832 -11.629 1.00 97.88 96 VAL A O 1
ATOM 779 N N . LYS A 1 97 ? 9.510 -6.996 -11.277 1.00 97.69 97 LYS A N 1
ATOM 780 C CA . LYS A 1 97 ? 9.236 -7.811 -12.475 1.00 97.69 97 LYS A CA 1
ATOM 781 C C . LYS A 1 97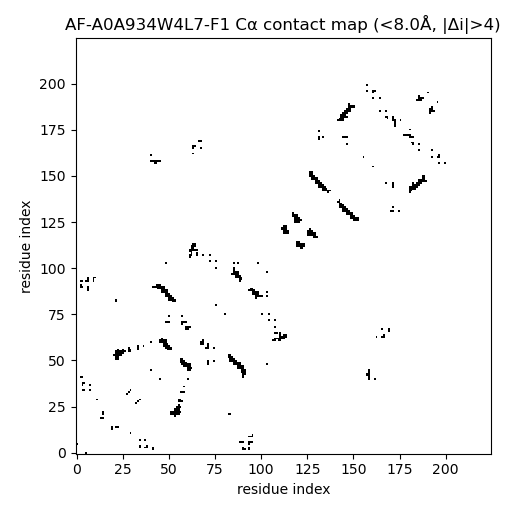 ? 8.160 -7.176 -13.337 1.00 97.69 97 LYS A C 1
ATOM 783 O O . LYS A 1 97 ? 7.067 -6.928 -12.839 1.00 97.69 97 LYS A O 1
ATOM 788 N N . ALA A 1 98 ? 8.453 -6.966 -14.617 1.00 97.50 98 ALA A N 1
ATOM 789 C CA . ALA A 1 98 ? 7.458 -6.500 -15.576 1.00 97.50 98 ALA A CA 1
ATOM 790 C C . ALA A 1 98 ? 6.323 -7.527 -15.718 1.00 97.50 98 ALA A C 1
ATOM 792 O O . ALA A 1 98 ? 6.573 -8.737 -15.741 1.00 97.50 98 ALA A O 1
ATOM 793 N N . ILE A 1 99 ? 5.087 -7.044 -15.809 1.00 97.19 99 ILE A N 1
ATOM 794 C CA . ILE A 1 99 ? 3.888 -7.857 -16.030 1.00 97.19 99 ILE A CA 1
ATOM 795 C C . ILE A 1 99 ? 2.974 -7.191 -17.063 1.00 97.19 99 ILE A C 1
ATOM 797 O O . ILE A 1 99 ? 3.075 -5.991 -17.308 1.00 97.19 99 ILE A O 1
ATOM 801 N N . ASP A 1 100 ? 2.078 -7.975 -17.663 1.00 94.56 100 ASP A N 1
ATOM 802 C CA . ASP A 1 100 ? 1.058 -7.462 -18.579 1.00 94.56 100 ASP A CA 1
ATOM 803 C C . ASP A 1 100 ? -0.195 -6.952 -17.841 1.00 94.56 100 ASP A C 1
ATOM 805 O O . ASP A 1 100 ? -0.401 -7.211 -16.649 1.00 94.56 100 ASP A O 1
ATOM 809 N N . ASP A 1 101 ? -1.053 -6.234 -18.570 1.00 93.25 101 ASP A N 1
ATOM 810 C CA . ASP A 1 101 ? -2.313 -5.687 -18.053 1.00 93.25 101 ASP A CA 1
ATOM 811 C C . ASP A 1 101 ? -3.217 -6.774 -17.454 1.00 93.25 101 ASP A C 1
ATOM 813 O O . ASP A 1 101 ? -3.823 -6.581 -16.400 1.00 93.25 101 ASP A O 1
ATOM 817 N N . ALA A 1 102 ? -3.305 -7.941 -18.101 1.00 93.44 102 ALA A N 1
ATOM 818 C CA . ALA A 1 102 ? -4.178 -9.023 -17.660 1.00 93.44 102 ALA A CA 1
ATOM 819 C C . ALA A 1 102 ? -3.718 -9.601 -16.313 1.00 93.44 102 ALA A C 1
ATOM 821 O O . ALA A 1 102 ? -4.535 -9.870 -15.430 1.00 93.44 102 ALA A O 1
ATOM 822 N N . ALA A 1 103 ? -2.413 -9.793 -16.133 1.00 95.75 103 ALA A N 1
ATOM 823 C CA . ALA A 1 103 ? -1.810 -10.193 -14.875 1.00 95.75 103 ALA A CA 1
ATOM 824 C C . ALA A 1 103 ? -1.990 -9.107 -13.817 1.00 95.75 103 ALA A C 1
ATOM 826 O O . ALA A 1 103 ? -2.374 -9.435 -12.696 1.00 95.75 103 ALA A O 1
ATOM 827 N N . ALA A 1 104 ? -1.783 -7.838 -14.170 1.00 95.06 104 ALA A N 1
ATOM 828 C CA . ALA A 1 104 ? -1.965 -6.721 -13.255 1.00 95.06 104 ALA A CA 1
ATOM 829 C C . ALA A 1 104 ? -3.404 -6.654 -12.724 1.00 95.06 104 ALA A C 1
ATOM 831 O O . ALA A 1 104 ? -3.607 -6.684 -11.511 1.00 95.06 104 ALA A O 1
ATOM 832 N N . LYS A 1 105 ? -4.406 -6.690 -13.612 1.00 94.19 105 LYS A N 1
ATOM 833 C CA . LYS A 1 105 ? -5.828 -6.704 -13.239 1.00 94.19 105 LYS A CA 1
ATOM 834 C C . LYS A 1 105 ? -6.201 -7.918 -12.392 1.00 94.19 105 LYS A C 1
ATOM 836 O O . LYS A 1 105 ? -6.940 -7.763 -11.425 1.00 94.19 105 LYS A O 1
ATOM 841 N N . ARG A 1 106 ? -5.675 -9.115 -12.686 1.00 95.06 106 ARG A N 1
ATOM 842 C CA . ARG A 1 106 ? -5.892 -10.286 -11.811 1.00 95.06 106 ARG A CA 1
ATOM 843 C C . ARG A 1 106 ? -5.377 -10.025 -10.396 1.00 95.06 106 ARG A C 1
ATOM 845 O O . ARG A 1 106 ? -6.131 -10.195 -9.447 1.00 95.06 106 ARG A O 1
ATOM 852 N N . ARG A 1 107 ? -4.140 -9.534 -10.260 1.00 94.69 107 ARG A N 1
ATOM 853 C CA . ARG A 1 107 ? -3.534 -9.243 -8.949 1.00 94.69 107 ARG A CA 1
ATOM 854 C C . ARG A 1 107 ? -4.245 -8.129 -8.186 1.00 94.69 107 ARG A C 1
ATOM 856 O O . ARG A 1 107 ? -4.325 -8.202 -6.967 1.00 94.69 107 ARG A O 1
ATOM 863 N N . LEU A 1 108 ? -4.769 -7.114 -8.873 1.00 93.12 108 LEU A N 1
ATOM 864 C CA . LEU A 1 108 ? -5.510 -6.026 -8.224 1.00 93.12 108 LEU A CA 1
ATOM 865 C C . LEU A 1 108 ? -6.848 -6.477 -7.632 1.00 93.12 108 LEU A C 1
ATOM 867 O O . LEU A 1 108 ? -7.347 -5.794 -6.745 1.00 93.12 108 LEU A O 1
ATOM 871 N N . ASN A 1 109 ? -7.391 -7.611 -8.090 1.00 92.50 109 ASN A N 1
ATOM 872 C CA . ASN A 1 109 ? -8.624 -8.216 -7.582 1.00 92.50 109 ASN A CA 1
ATOM 873 C C . ASN A 1 109 ? -8.383 -9.293 -6.506 1.00 92.50 109 ASN A C 1
ATOM 875 O O . ASN A 1 109 ? -9.337 -9.870 -5.984 1.00 92.50 109 ASN A O 1
ATOM 879 N N . GLU A 1 110 ? -7.125 -9.578 -6.166 1.00 93.75 110 GLU A N 1
ATOM 880 C CA . GLU A 1 110 ? -6.761 -10.490 -5.084 1.00 93.75 110 GLU A CA 1
ATOM 881 C C . GLU A 1 110 ? -6.645 -9.691 -3.779 1.00 93.75 110 GLU A C 1
ATOM 883 O O . GLU A 1 110 ? -5.719 -8.896 -3.605 1.00 93.75 110 GLU A O 1
ATOM 888 N N . PHE A 1 111 ? -7.589 -9.900 -2.857 1.00 94.56 111 PHE A N 1
ATOM 889 C CA . PHE A 1 111 ? -7.607 -9.242 -1.550 1.00 94.56 111 PHE A CA 1
ATOM 890 C C . PHE A 1 111 ? -7.478 -10.260 -0.422 1.00 94.56 111 PHE A C 1
ATOM 892 O O . PHE A 1 111 ? -8.254 -11.211 -0.329 1.00 94.56 111 PHE A O 1
ATOM 899 N N . ASP A 1 112 ? -6.513 -10.024 0.462 1.00 95.38 112 ASP A N 1
ATOM 900 C CA . ASP A 1 112 ? -6.376 -10.738 1.725 1.00 95.38 112 ASP A CA 1
ATOM 901 C C . ASP A 1 112 ? -7.362 -10.207 2.769 1.00 95.38 112 ASP A C 1
ATOM 903 O O . ASP A 1 112 ? -7.713 -10.947 3.685 1.00 95.38 112 ASP A O 1
ATOM 907 N N . TYR A 1 113 ? -7.820 -8.957 2.647 1.00 96.56 113 TYR A N 1
ATOM 908 C CA . TYR A 1 113 ? -8.733 -8.330 3.600 1.00 96.56 113 TYR A CA 1
ATOM 909 C C . TYR A 1 113 ? -10.104 -8.055 2.993 1.00 96.56 113 TYR A C 1
ATOM 911 O O . TYR A 1 113 ? -10.251 -7.773 1.805 1.00 96.56 113 TYR A O 1
ATOM 919 N N . LYS A 1 114 ? -11.122 -8.102 3.849 1.00 95.56 114 LYS A N 1
ATOM 920 C CA . LYS A 1 114 ? -12.493 -7.734 3.513 1.00 95.56 114 LYS A CA 1
ATOM 921 C C . LYS A 1 114 ? -13.098 -6.929 4.650 1.00 95.56 114 LYS A C 1
ATOM 923 O O . LYS A 1 114 ? -12.933 -7.290 5.813 1.00 95.56 114 LYS A O 1
ATOM 928 N N . VAL A 1 115 ? -13.818 -5.870 4.301 1.00 94.69 115 VAL A N 1
ATOM 929 C CA . VAL A 1 115 ? -14.625 -5.096 5.245 1.00 94.69 115 VAL A CA 1
ATOM 930 C C . VAL A 1 115 ? -16.091 -5.352 4.933 1.00 94.69 115 VAL A C 1
ATOM 932 O O . VAL A 1 115 ? -16.546 -5.102 3.820 1.00 94.69 115 VAL A O 1
ATOM 935 N N . GLU A 1 116 ? -16.830 -5.869 5.909 1.00 93.56 116 GLU A N 1
ATOM 936 C CA . GLU A 1 116 ? -18.280 -6.031 5.828 1.00 93.56 116 GLU A CA 1
ATOM 937 C C . GLU A 1 116 ? -18.933 -5.262 6.972 1.00 93.56 116 GLU A C 1
ATOM 939 O O . GLU A 1 116 ? -18.785 -5.620 8.142 1.00 93.56 116 GLU A O 1
ATOM 944 N N . ARG A 1 117 ? -19.669 -4.195 6.631 1.00 89.00 117 ARG A N 1
ATOM 945 C CA . ARG A 1 117 ? -20.177 -3.200 7.590 1.00 89.00 117 ARG A CA 1
ATOM 946 C C . ARG A 1 117 ? -19.021 -2.584 8.382 1.00 89.00 117 ARG A C 1
ATOM 948 O O . ARG A 1 117 ? -18.360 -1.687 7.883 1.00 89.00 117 ARG A O 1
ATOM 955 N N . THR A 1 118 ? -18.768 -3.087 9.583 1.00 93.25 118 THR A N 1
ATOM 956 C CA . THR A 1 118 ? -17.690 -2.649 10.472 1.00 93.25 118 THR A CA 1
ATOM 957 C C . THR A 1 118 ? -16.688 -3.761 10.765 1.00 93.25 118 THR A C 1
ATOM 959 O O . THR A 1 118 ? -15.655 -3.505 11.374 1.00 93.25 118 THR A O 1
ATOM 962 N N . THR A 1 119 ? -16.945 -4.996 10.337 1.00 97.00 119 THR A N 1
ATOM 963 C CA . THR A 1 119 ? -16.058 -6.127 10.608 1.00 97.00 119 THR A CA 1
ATOM 964 C C . THR A 1 119 ? -14.974 -6.211 9.545 1.00 97.00 119 THR A C 1
ATOM 966 O O . THR A 1 119 ? -15.263 -6.344 8.356 1.00 97.00 119 THR A O 1
ATOM 969 N N . VAL A 1 120 ? -13.719 -6.190 9.985 1.00 97.69 120 VAL A N 1
ATOM 970 C CA . VAL A 1 120 ? -12.551 -6.487 9.158 1.00 97.69 120 VAL A CA 1
ATOM 971 C C . VAL A 1 120 ? -12.213 -7.962 9.303 1.00 97.69 120 VAL A C 1
ATOM 973 O O . VAL A 1 120 ? -11.964 -8.450 10.406 1.00 97.69 120 VAL A O 1
ATOM 976 N N . SER A 1 121 ? -12.162 -8.659 8.175 1.00 97.38 121 SER A N 1
ATOM 977 C CA . SER A 1 121 ? -11.712 -10.046 8.091 1.00 97.38 121 SER A CA 1
ATOM 978 C C . SER A 1 121 ? -10.445 -10.143 7.254 1.00 97.38 121 SER A C 1
ATOM 980 O O . SER A 1 121 ? -10.282 -9.396 6.289 1.00 97.38 121 SER A O 1
ATOM 982 N N . ARG A 1 122 ? -9.567 -11.087 7.592 1.00 96.38 122 ARG A N 1
ATOM 983 C CA . ARG A 1 122 ? -8.385 -11.450 6.810 1.00 96.38 122 ARG A CA 1
ATOM 984 C C . ARG A 1 122 ? -8.505 -12.909 6.387 1.00 96.38 122 ARG A C 1
ATOM 986 O O . ARG A 1 122 ? -8.608 -13.787 7.235 1.00 96.38 122 ARG A O 1
ATOM 993 N N . ARG A 1 123 ? -8.504 -13.174 5.079 1.00 93.94 123 ARG A N 1
ATOM 994 C CA . ARG A 1 123 ? -8.644 -14.517 4.481 1.00 93.94 123 ARG A CA 1
ATOM 995 C C . ARG A 1 123 ? -9.856 -15.294 5.011 1.00 93.94 123 ARG A C 1
ATOM 997 O O . ARG A 1 123 ? -9.791 -16.500 5.200 1.00 93.94 123 ARG A O 1
ATOM 1004 N N . GLY A 1 124 ? -10.958 -14.581 5.240 1.00 93.56 124 GLY A N 1
ATOM 1005 C CA . GLY A 1 124 ? -12.212 -15.138 5.755 1.00 93.56 124 GLY A CA 1
ATOM 1006 C C . GLY A 1 124 ? -12.350 -15.129 7.279 1.00 93.56 124 GLY A C 1
ATOM 1007 O O . GLY A 1 124 ? -13.469 -15.240 7.763 1.00 93.56 124 GLY A O 1
ATOM 1008 N N . GLU A 1 125 ? -11.266 -14.918 8.027 1.00 95.19 125 GLU A N 1
ATOM 1009 C CA . GLU A 1 125 ? -11.296 -14.901 9.493 1.00 95.19 125 GLU A CA 1
ATOM 1010 C C . GLU A 1 125 ? -11.502 -13.472 10.023 1.00 95.19 125 GLU A C 1
ATOM 1012 O O . GLU A 1 125 ? -10.724 -12.581 9.661 1.00 95.19 125 GLU A O 1
ATOM 1017 N N . PRO A 1 126 ? -12.509 -13.207 10.875 1.00 96.50 126 PRO A N 1
ATOM 1018 C CA . PRO A 1 126 ? -12.688 -11.904 11.510 1.00 96.50 126 PRO A CA 1
ATOM 1019 C C . PRO A 1 126 ? -11.511 -11.568 12.432 1.00 96.50 126 PRO A C 1
ATOM 1021 O O . PRO A 1 126 ? -11.193 -12.331 13.341 1.00 96.50 126 PRO A O 1
ATOM 1024 N N . ILE A 1 127 ? -10.891 -10.404 12.230 1.00 97.50 127 ILE A N 1
ATOM 1025 C CA . ILE A 1 127 ? -9.734 -9.960 13.027 1.00 97.50 127 ILE A CA 1
ATOM 1026 C C . ILE A 1 127 ? -10.012 -8.704 13.852 1.00 97.50 127 ILE A C 1
ATOM 1028 O O . ILE A 1 127 ? -9.326 -8.467 14.844 1.00 97.50 127 ILE A O 1
ATOM 1032 N N . ALA A 1 128 ? -10.991 -7.884 13.466 1.00 97.69 128 ALA A N 1
ATOM 1033 C CA . ALA A 1 128 ? -11.358 -6.677 14.201 1.00 97.69 128 ALA A CA 1
ATOM 1034 C C . ALA A 1 128 ? -12.757 -6.175 13.818 1.00 97.69 128 ALA A C 1
ATOM 1036 O O . ALA A 1 128 ? -13.264 -6.464 12.736 1.00 97.69 128 ALA A O 1
ATOM 1037 N N . VAL A 1 129 ? -13.348 -5.360 14.686 1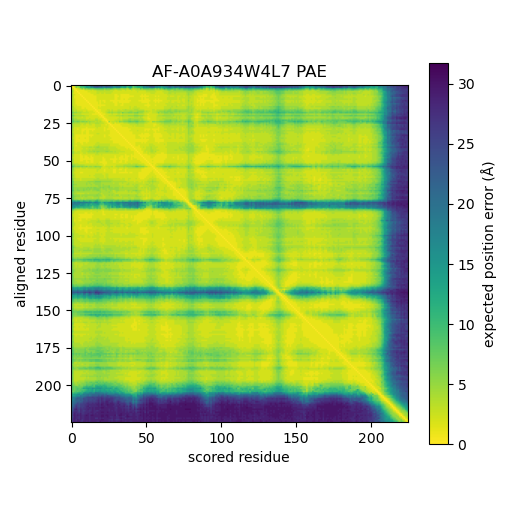.00 97.88 129 VAL A N 1
ATOM 1038 C CA . VAL A 1 129 ? -14.530 -4.539 14.406 1.00 97.88 129 VAL A CA 1
ATOM 1039 C C . VAL A 1 129 ? -14.136 -3.074 14.540 1.00 97.88 129 VAL A C 1
ATOM 1041 O O . VAL A 1 129 ? -13.567 -2.687 15.555 1.00 97.88 129 VAL A O 1
ATOM 1044 N N . ALA A 1 130 ? -14.415 -2.269 13.524 1.00 97.88 130 ALA A N 1
ATOM 1045 C CA . ALA A 1 130 ? -14.107 -0.848 13.487 1.00 97.88 130 ALA A CA 1
ATOM 1046 C C . ALA A 1 130 ? -15.269 -0.002 14.023 1.00 97.88 130 ALA A C 1
ATOM 1048 O O . ALA A 1 130 ? -16.417 -0.183 13.618 1.00 97.88 130 ALA A O 1
ATOM 1049 N N . ASP A 1 131 ? -14.957 0.967 14.874 1.00 97.69 131 ASP A N 1
ATOM 1050 C CA . ASP A 1 131 ? -15.810 2.117 15.158 1.00 97.69 131 ASP A CA 1
ATOM 1051 C C . ASP A 1 131 ? -15.205 3.357 14.502 1.00 97.69 131 ASP A C 1
ATOM 1053 O O . ASP A 1 131 ? -14.034 3.679 14.716 1.00 97.69 131 ASP A O 1
ATOM 1057 N N . VAL A 1 132 ? -15.995 4.034 13.671 1.00 96.75 132 VAL A N 1
ATOM 1058 C CA . VAL A 1 132 ? -15.565 5.206 12.902 1.00 96.75 132 VAL A CA 1
ATOM 1059 C C . VAL A 1 132 ? -16.294 6.420 13.447 1.00 96.75 132 VAL A C 1
ATOM 1061 O O . VAL A 1 132 ? -17.520 6.505 13.393 1.00 96.75 132 VAL A O 1
ATOM 1064 N N . ARG A 1 133 ? -15.531 7.391 13.943 1.00 95.50 133 ARG A N 1
ATOM 1065 C CA . ARG A 1 133 ? -16.056 8.617 14.546 1.00 95.50 133 ARG A CA 1
ATOM 1066 C C . ARG A 1 133 ? -15.571 9.823 13.766 1.00 95.50 133 ARG A C 1
ATOM 1068 O O . ARG A 1 133 ? -14.387 9.940 13.464 1.00 95.50 133 ARG A O 1
ATOM 1075 N N . LEU A 1 134 ? -16.491 10.725 13.450 1.00 93.94 134 LEU A N 1
ATOM 1076 C CA . LEU A 1 134 ? -16.205 11.941 12.697 1.00 93.94 134 LEU A CA 1
ATOM 1077 C C . LEU A 1 134 ? -16.317 13.153 13.615 1.00 93.94 134 LEU A C 1
ATOM 1079 O 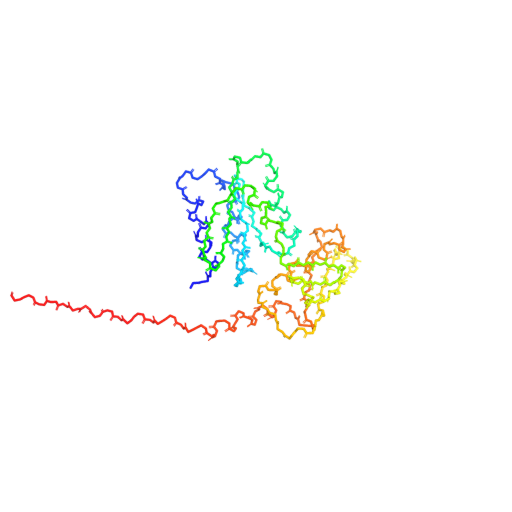O . LEU A 1 134 ? -17.263 13.262 14.399 1.00 93.94 134 LEU A O 1
ATOM 1083 N N . THR A 1 135 ? -15.373 14.080 13.504 1.00 89.12 135 THR A N 1
ATOM 1084 C CA . THR A 1 135 ? -15.512 15.394 14.130 1.00 89.12 135 THR A CA 1
ATOM 1085 C C . THR A 1 135 ? -16.501 16.250 13.340 1.00 89.12 135 THR A C 1
ATOM 1087 O O . THR A 1 135 ? -16.629 16.135 12.119 1.00 89.12 135 THR A O 1
ATOM 1090 N N . SER A 1 136 ? -17.237 17.113 14.039 1.00 82.56 136 SER A N 1
ATOM 1091 C CA . SER A 1 136 ? -18.141 18.065 13.392 1.00 82.56 136 SER A CA 1
ATOM 1092 C C . SER A 1 136 ? -17.362 19.173 12.686 1.00 82.56 136 SER A C 1
ATOM 1094 O O . SER A 1 136 ? -16.296 19.593 13.141 1.00 82.56 136 SER A O 1
ATOM 1096 N N . TRP A 1 137 ? -17.959 19.735 11.634 1.00 79.38 137 TRP A N 1
ATOM 1097 C CA . TRP A 1 137 ? -17.512 21.008 11.072 1.00 79.38 137 TRP A CA 1
ATOM 1098 C C . TRP A 1 137 ? -17.487 22.082 12.163 1.00 79.38 137 TRP A C 1
ATOM 1100 O O . TRP A 1 137 ? -18.515 22.393 12.768 1.00 79.38 137 TRP A O 1
ATOM 1110 N N . THR A 1 138 ? -16.317 22.667 12.411 1.00 79.56 138 THR A N 1
ATOM 1111 C CA . THR A 1 138 ? -16.149 23.728 13.413 1.00 79.56 138 THR A CA 1
ATOM 1112 C C . THR A 1 138 ? -15.333 24.874 12.829 1.00 79.56 138 THR A C 1
ATOM 1114 O O . THR A 1 138 ? -14.216 24.666 12.374 1.00 79.56 138 THR A O 1
ATOM 1117 N N . GLN A 1 139 ? -15.902 26.088 12.811 1.00 67.56 139 GLN A N 1
ATOM 1118 C CA . GLN A 1 139 ? -15.220 27.351 12.458 1.00 67.56 139 GLN A CA 1
ATOM 1119 C C . GLN A 1 139 ? -14.206 27.246 11.294 1.00 67.56 139 GLN A C 1
ATOM 1121 O O . GLN A 1 139 ? -13.045 27.626 11.427 1.00 67.56 139 GLN A O 1
ATOM 1126 N N . GLY A 1 140 ? -14.631 26.704 10.148 1.00 74.25 140 GLY A N 1
ATOM 1127 C CA . GLY A 1 140 ? -13.787 26.605 8.949 1.00 74.25 140 GLY A CA 1
ATOM 1128 C C . GLY A 1 140 ? -12.790 25.439 8.925 1.00 74.25 140 GLY A C 1
ATOM 1129 O O . GLY A 1 140 ? -12.041 25.315 7.960 1.00 74.25 140 GLY A O 1
ATOM 1130 N N . LYS A 1 141 ? -12.785 24.558 9.931 1.00 80.62 141 LYS A N 1
ATOM 1131 C CA . LYS A 1 141 ? -12.045 23.291 9.898 1.00 80.62 141 LYS A CA 1
ATOM 1132 C C . LYS A 1 141 ? -12.903 22.189 9.290 1.00 80.62 141 LYS A C 1
ATOM 1134 O O . LYS A 1 141 ? -14.031 21.960 9.734 1.00 80.62 141 LYS A O 1
ATOM 1139 N N . ALA A 1 142 ? -12.339 21.520 8.287 1.00 82.50 142 ALA A N 1
ATOM 1140 C CA . ALA A 1 142 ? -12.919 20.321 7.705 1.00 82.50 142 ALA A CA 1
ATOM 1141 C C . ALA A 1 142 ? -13.009 19.198 8.757 1.00 82.50 142 ALA A C 1
ATOM 1143 O O . ALA A 1 142 ? -12.164 19.144 9.656 1.00 82.50 142 ALA A O 1
ATOM 1144 N N . PRO A 1 143 ? -14.011 18.309 8.655 1.00 86.81 143 PRO A N 1
ATOM 1145 C CA . PRO A 1 143 ? -14.137 17.161 9.535 1.00 86.81 143 PRO A CA 1
ATOM 1146 C C . PRO A 1 143 ? -12.920 16.248 9.384 1.00 86.81 143 PRO A C 1
ATOM 1148 O O . PRO A 1 143 ? -12.348 16.112 8.299 1.00 86.81 143 PRO A O 1
ATOM 1151 N N . THR A 1 144 ? -12.567 15.598 10.482 1.00 92.69 144 THR A N 1
ATOM 1152 C CA . THR A 1 144 ? -11.542 14.559 10.575 1.00 92.69 144 THR A CA 1
ATOM 1153 C C . THR A 1 144 ? -12.179 13.261 11.055 1.00 92.69 144 THR A C 1
ATOM 1155 O O . THR A 1 144 ? -13.192 13.271 11.757 1.00 92.69 144 THR A O 1
ATOM 1158 N N . GLY A 1 145 ? -11.605 12.132 10.648 1.00 95.06 145 GLY A N 1
ATOM 1159 C CA . GLY A 1 145 ? -12.030 10.806 11.079 1.00 95.06 145 GLY A CA 1
ATOM 1160 C C . GLY A 1 145 ? -11.084 10.207 12.113 1.00 95.06 145 GLY A C 1
ATOM 1161 O O . GLY A 1 145 ? -9.866 10.328 12.000 1.00 95.06 145 GLY A O 1
ATOM 1162 N N . THR A 1 146 ? -11.645 9.527 13.105 1.00 96.38 146 THR A N 1
ATOM 1163 C CA . THR A 1 146 ? -10.938 8.628 14.021 1.00 96.38 146 THR A CA 1
ATOM 1164 C C . THR A 1 146 ? -11.491 7.221 13.847 1.00 96.38 146 THR A C 1
ATOM 1166 O O . THR A 1 146 ? -12.703 7.056 13.717 1.00 96.38 146 THR A O 1
ATOM 1169 N N . VAL A 1 147 ? -10.616 6.217 13.852 1.00 98.12 147 VAL A N 1
ATOM 1170 C CA . VAL A 1 147 ? -11.007 4.805 13.764 1.00 98.12 147 VAL A CA 1
ATOM 1171 C C . VAL A 1 147 ? -10.435 4.034 14.945 1.00 98.12 147 VAL A C 1
ATOM 1173 O O . VAL A 1 147 ? -9.221 4.019 15.149 1.00 98.12 147 VAL A O 1
ATOM 1176 N N . ASP A 1 148 ? -11.304 3.367 15.695 1.00 97.94 148 ASP A N 1
ATOM 1177 C CA . ASP A 1 148 ? -10.931 2.468 16.784 1.00 97.94 148 ASP A CA 1
ATOM 1178 C C . ASP A 1 148 ? -11.308 1.030 16.419 1.00 97.94 148 ASP A C 1
ATOM 1180 O O . ASP A 1 148 ? -12.467 0.715 16.157 1.00 97.94 148 ASP A O 1
ATOM 1184 N N . TYR A 1 149 ? -10.320 0.142 16.404 1.00 98.25 149 TYR A N 1
ATOM 1185 C CA . TYR A 1 149 ? -10.514 -1.283 16.183 1.00 98.25 149 TYR A CA 1
ATOM 1186 C C . TYR A 1 149 ? -10.643 -2.026 17.516 1.00 98.25 149 TYR A C 1
ATOM 1188 O O . TYR A 1 149 ? -9.749 -1.986 18.368 1.00 98.25 149 TYR A O 1
ATOM 1196 N N . TYR A 1 150 ? -11.738 -2.765 17.660 1.00 97.25 150 TYR A N 1
ATOM 1197 C CA . TYR A 1 150 ? -12.001 -3.693 18.754 1.00 97.25 150 TYR A CA 1
ATOM 1198 C C . TYR A 1 150 ? -11.723 -5.121 18.303 1.00 97.25 150 TYR A C 1
ATOM 1200 O O . TYR A 1 150 ? -12.165 -5.550 17.238 1.00 97.25 150 TYR A O 1
ATOM 1208 N N . THR A 1 151 ? -10.982 -5.869 19.110 1.00 96.56 151 THR A N 1
ATOM 1209 C CA . THR A 1 151 ? -10.535 -7.218 18.766 1.00 96.56 151 THR A CA 1
ATOM 1210 C C . THR A 1 151 ? -10.198 -8.011 20.023 1.00 96.56 151 THR A C 1
ATOM 1212 O O . THR A 1 151 ? -9.822 -7.433 21.041 1.00 96.56 151 THR A O 1
ATOM 1215 N N . SER A 1 152 ? -10.337 -9.335 19.952 1.00 91.31 152 SER A N 1
ATOM 1216 C CA . SER A 1 152 ? -9.806 -10.274 20.947 1.00 91.31 152 SER A CA 1
ATOM 1217 C C . SER A 1 152 ? -8.384 -10.739 20.619 1.00 91.31 152 SER A C 1
ATOM 1219 O O . SER A 1 152 ? -7.804 -11.515 21.372 1.00 91.31 152 SER A O 1
ATOM 1221 N N . GLN A 1 153 ? -7.835 -10.328 19.475 1.00 92.25 153 GLN A N 1
ATOM 1222 C CA . GLN A 1 153 ? -6.504 -10.715 19.040 1.00 92.25 153 GLN A CA 1
ATOM 1223 C C . GLN A 1 153 ? -5.442 -9.953 19.842 1.00 92.25 153 GLN A C 1
ATOM 1225 O O . GLN A 1 153 ? -5.413 -8.726 19.851 1.00 92.25 153 GLN A O 1
ATOM 1230 N N . GLU A 1 154 ? -4.545 -10.691 20.497 1.00 85.00 154 GLU A N 1
ATOM 1231 C CA . GLU A 1 154 ? -3.520 -10.105 21.373 1.00 85.00 154 GLU A CA 1
ATOM 1232 C C . GLU A 1 154 ? -2.371 -9.443 20.604 1.00 85.00 154 GLU A C 1
ATOM 1234 O O . GLU A 1 154 ? -1.734 -8.515 21.100 1.00 85.00 154 GLU A O 1
ATOM 1239 N N . ARG A 1 155 ? -2.060 -9.949 19.405 1.00 88.50 155 ARG A N 1
ATOM 1240 C CA . ARG A 1 155 ? -0.920 -9.501 18.596 1.00 88.50 155 ARG A CA 1
ATOM 1241 C C . ARG A 1 155 ? -1.262 -9.482 17.122 1.00 88.50 155 ARG A C 1
ATOM 1243 O O . ARG A 1 155 ? -1.902 -10.402 16.620 1.00 88.50 155 ARG A O 1
ATOM 1250 N N . PHE A 1 156 ? -0.757 -8.474 16.426 1.00 93.12 156 PHE A N 1
ATOM 1251 C CA . PHE A 1 156 ? -0.895 -8.331 14.985 1.00 93.12 156 PHE A CA 1
ATOM 1252 C C . PHE A 1 156 ? 0.470 -8.394 14.319 1.00 93.12 156 PHE A C 1
ATOM 1254 O O . PHE A 1 156 ? 1.439 -7.844 14.825 1.00 93.12 156 PHE A O 1
ATOM 1261 N N . GLU A 1 157 ? 0.530 -9.031 13.155 1.00 93.50 157 GLU A N 1
ATOM 1262 C CA . GLU A 1 157 ? 1.702 -8.930 12.291 1.00 93.50 157 GLU A CA 1
ATOM 1263 C C . GLU A 1 157 ? 1.842 -7.497 11.758 1.00 93.50 157 GLU A C 1
ATOM 1265 O O . GLU A 1 157 ? 0.840 -6.833 11.477 1.00 93.50 157 GLU A O 1
ATOM 1270 N N . LEU A 1 158 ? 3.079 -7.037 11.543 1.00 93.50 158 LEU A N 1
ATOM 1271 C CA . LEU A 1 158 ? 3.363 -5.679 11.053 1.00 93.50 158 LEU A CA 1
ATOM 1272 C C . LEU A 1 158 ? 2.627 -5.364 9.737 1.00 93.50 158 LEU A C 1
ATOM 1274 O O . LEU A 1 158 ? 2.056 -4.289 9.562 1.00 93.50 158 LEU A O 1
ATOM 1278 N N . GLU A 1 159 ? 2.583 -6.339 8.830 1.00 94.38 159 GLU A N 1
ATOM 1279 C CA . GLU A 1 159 ? 1.846 -6.260 7.566 1.00 94.38 159 GLU A CA 1
ATOM 1280 C C . GLU A 1 159 ? 0.352 -5.977 7.794 1.00 94.38 159 GLU A C 1
ATOM 1282 O O . GLU A 1 159 ? -0.246 -5.150 7.095 1.00 94.38 159 GLU A O 1
ATOM 1287 N N . THR A 1 160 ? -0.234 -6.592 8.821 1.00 96.25 160 THR A N 1
ATOM 1288 C CA . THR A 1 160 ? -1.638 -6.402 9.186 1.00 96.25 160 THR A CA 1
ATOM 1289 C C . THR A 1 160 ? -1.881 -5.052 9.849 1.00 96.25 160 THR A C 1
ATOM 1291 O O . THR A 1 160 ? -2.884 -4.417 9.538 1.00 96.25 160 THR A O 1
ATOM 1294 N N . LEU A 1 161 ? -0.955 -4.553 10.672 1.00 96.62 161 LEU A N 1
ATOM 1295 C CA . LEU A 1 161 ? -1.043 -3.192 11.217 1.00 96.62 161 LEU A CA 1
ATOM 1296 C C . LEU A 1 161 ? -1.081 -2.145 10.096 1.00 96.62 161 LEU A C 1
ATOM 1298 O O . LEU A 1 161 ? -1.949 -1.273 10.078 1.00 96.62 161 LEU A O 1
ATOM 1302 N N . TYR A 1 162 ? -0.206 -2.274 9.097 1.00 95.62 162 TYR A N 1
ATOM 1303 C CA . TYR A 1 162 ? -0.246 -1.400 7.925 1.00 95.62 162 TYR A CA 1
ATOM 1304 C C . TYR A 1 162 ? -1.555 -1.537 7.131 1.00 95.62 162 TYR A C 1
ATOM 1306 O O . TYR A 1 162 ? -2.098 -0.524 6.694 1.00 95.62 162 TYR A O 1
ATOM 1314 N N . ALA A 1 163 ? -2.093 -2.754 6.973 1.00 96.50 163 ALA A N 1
ATOM 1315 C CA . ALA A 1 163 ? -3.367 -2.961 6.279 1.00 96.50 163 ALA A CA 1
ATOM 1316 C C . ALA A 1 163 ? -4.529 -2.284 7.020 1.00 96.50 163 ALA A C 1
ATOM 1318 O O . ALA A 1 163 ? -5.300 -1.552 6.406 1.00 96.50 163 ALA A O 1
ATOM 1319 N N . LEU A 1 164 ? -4.620 -2.462 8.341 1.00 97.50 164 LEU A N 1
ATOM 1320 C CA . LEU A 1 164 ? -5.640 -1.834 9.187 1.00 97.50 164 LEU A CA 1
ATOM 1321 C C . LEU A 1 164 ? -5.553 -0.303 9.150 1.00 97.50 164 LEU A C 1
ATOM 1323 O O . LEU A 1 164 ? -6.585 0.368 9.105 1.00 97.50 164 LEU A O 1
ATOM 1327 N N . ARG A 1 165 ? -4.341 0.262 9.090 1.00 96.56 165 ARG A N 1
ATOM 1328 C CA . ARG A 1 165 ? -4.141 1.704 8.893 1.00 96.56 165 ARG A CA 1
ATOM 1329 C C . ARG A 1 165 ? -4.706 2.177 7.550 1.00 96.56 165 ARG A C 1
ATOM 1331 O O . ARG A 1 165 ? -5.425 3.169 7.513 1.00 96.56 165 ARG A O 1
ATOM 1338 N N . SER A 1 166 ? -4.433 1.467 6.455 1.00 95.44 166 SER A N 1
ATOM 1339 C CA . SER A 1 166 ? -4.983 1.802 5.130 1.00 95.44 166 SER A CA 1
ATOM 1340 C C . SER A 1 166 ? -6.503 1.620 5.055 1.00 95.44 166 SER A C 1
ATOM 1342 O O . SER A 1 166 ? -7.195 2.448 4.461 1.00 95.44 166 SER A O 1
ATOM 1344 N N . LEU A 1 167 ? -7.040 0.569 5.679 1.00 97.12 167 LEU A N 1
ATOM 1345 C CA . LEU A 1 167 ? -8.482 0.332 5.765 1.00 97.12 167 LEU A CA 1
ATOM 1346 C C . LEU A 1 167 ? -9.190 1.427 6.565 1.00 97.12 167 LEU A C 1
ATOM 1348 O O . LEU A 1 167 ? -10.262 1.857 6.155 1.00 97.12 167 LEU A O 1
ATOM 1352 N N . ALA A 1 168 ? -8.571 1.939 7.632 1.00 97.19 168 ALA A N 1
ATOM 1353 C CA . ALA A 1 168 ? -9.125 3.041 8.416 1.00 97.19 168 ALA A CA 1
ATOM 1354 C C . ALA A 1 168 ? -9.337 4.292 7.551 1.00 97.19 168 ALA A C 1
ATOM 1356 O O . ALA A 1 168 ? -10.400 4.905 7.597 1.00 97.19 168 ALA A O 1
ATOM 1357 N N . VAL A 1 169 ? -8.361 4.619 6.695 1.00 95.31 169 VAL A N 1
ATOM 1358 C CA . VAL A 1 169 ? -8.483 5.719 5.726 1.00 95.31 169 VAL A CA 1
ATOM 1359 C C . VAL A 1 169 ? -9.640 5.473 4.757 1.00 95.31 169 VAL A C 1
ATOM 1361 O O . VAL A 1 169 ? -10.442 6.373 4.517 1.00 95.31 169 VAL A O 1
ATOM 1364 N N . CYS A 1 170 ? -9.774 4.249 4.238 1.00 95.06 170 CYS A N 1
ATOM 1365 C CA . CYS A 1 170 ? -10.881 3.889 3.349 1.00 95.06 170 CYS A CA 1
ATOM 1366 C C . CYS A 1 170 ? -12.242 4.050 4.041 1.00 95.06 170 CYS A C 1
ATOM 1368 O O . CYS A 1 170 ? -13.144 4.652 3.467 1.00 95.06 170 CYS A O 1
ATOM 1370 N N . MET A 1 171 ? -12.371 3.585 5.285 1.00 95.62 171 MET A N 1
ATOM 1371 C CA . MET A 1 171 ? -13.604 3.699 6.069 1.00 95.62 171 MET A CA 1
ATOM 1372 C C . MET A 1 171 ? -13.982 5.155 6.352 1.00 95.62 171 MET A C 1
ATOM 1374 O O . MET A 1 171 ? -15.154 5.510 6.271 1.00 95.62 171 MET A O 1
ATOM 1378 N N . VAL A 1 172 ? -13.006 6.017 6.657 1.00 95.44 172 VAL A N 1
ATOM 1379 C CA . VAL A 1 172 ? -13.254 7.453 6.853 1.00 95.44 172 VAL A CA 1
ATOM 1380 C C . VAL A 1 172 ? -13.742 8.096 5.558 1.00 95.44 172 VAL A C 1
ATOM 1382 O O . VAL A 1 172 ? -14.735 8.817 5.580 1.00 95.44 172 VAL A O 1
ATOM 1385 N N . ILE A 1 173 ? -13.096 7.798 4.427 1.00 93.19 173 ILE A N 1
ATOM 1386 C CA . ILE A 1 173 ? -13.522 8.283 3.107 1.00 93.19 173 ILE A CA 1
ATOM 1387 C C . ILE A 1 173 ? -14.948 7.824 2.786 1.00 93.19 173 ILE A C 1
ATOM 1389 O O . ILE A 1 173 ? -15.734 8.606 2.258 1.00 93.19 173 ILE A O 1
ATOM 1393 N N . GLU A 1 174 ? -15.287 6.568 3.075 1.00 92.81 174 GLU A N 1
ATOM 1394 C CA . GLU A 1 174 ? -16.634 6.032 2.861 1.00 92.81 174 GLU A CA 1
ATOM 1395 C C . GLU A 1 174 ? -17.664 6.715 3.763 1.00 92.81 174 GLU A C 1
ATOM 1397 O O . GLU A 1 174 ? -18.727 7.099 3.284 1.00 92.81 174 GLU A O 1
ATOM 1402 N N . ALA A 1 175 ? -17.332 6.936 5.038 1.00 92.38 175 ALA A N 1
ATOM 1403 C CA . ALA A 1 175 ? -18.215 7.589 5.998 1.00 92.38 175 ALA A CA 1
ATOM 1404 C C . ALA A 1 175 ? -18.464 9.073 5.677 1.00 92.38 175 ALA A C 1
ATOM 1406 O O . ALA A 1 175 ? -19.540 9.591 5.972 1.00 92.38 175 ALA A O 1
ATOM 1407 N N . THR A 1 176 ? -17.490 9.773 5.083 1.00 92.19 176 THR A N 1
ATOM 1408 C CA . THR A 1 176 ? -17.623 11.198 4.730 1.00 92.19 176 THR A CA 1
ATOM 1409 C C . THR A 1 176 ? -17.953 11.457 3.269 1.00 92.19 176 THR A C 1
ATOM 1411 O O . THR A 1 176 ? -18.256 12.596 2.911 1.00 92.19 176 THR A O 1
ATOM 1414 N N . HIS A 1 177 ? -17.862 10.435 2.417 1.00 90.75 177 HIS A N 1
ATOM 1415 C CA . HIS A 1 177 ? -17.884 10.558 0.961 1.00 90.75 177 HIS A CA 1
ATOM 1416 C C . HIS A 1 177 ? -16.845 11.556 0.409 1.00 90.75 177 HIS A C 1
ATOM 1418 O O . HIS A 1 177 ? -17.071 12.186 -0.626 1.00 90.75 177 HIS A O 1
ATOM 1424 N N . SER A 1 178 ? -15.696 11.714 1.077 1.00 89.81 178 SER A N 1
ATOM 1425 C CA . SER A 1 178 ? -14.667 12.686 0.696 1.00 89.81 178 SER A CA 1
ATOM 1426 C C . SER A 1 178 ? -13.257 12.114 0.789 1.00 89.81 178 SER A C 1
ATOM 1428 O O . SER A 1 178 ? -12.839 11.601 1.822 1.00 89.81 178 SER A O 1
ATOM 1430 N N . LEU A 1 179 ? -12.486 12.292 -0.288 1.00 87.06 179 LEU A N 1
ATOM 1431 C CA . LEU A 1 179 ? -11.043 12.021 -0.323 1.00 87.06 179 LEU A CA 1
ATOM 1432 C C . LEU A 1 179 ? -10.220 12.998 0.524 1.00 87.06 179 LEU A C 1
ATOM 1434 O O . LEU A 1 179 ? -9.071 12.716 0.840 1.00 87.06 179 LEU A O 1
ATOM 1438 N N . PHE A 1 180 ? -10.798 14.147 0.868 1.00 87.25 180 PHE A N 1
ATOM 1439 C CA . PHE A 1 180 ? -10.103 15.230 1.562 1.00 87.25 180 PHE A CA 1
ATOM 1440 C C . PHE A 1 180 ? -10.302 15.188 3.081 1.00 87.25 180 PHE A C 1
ATOM 1442 O O . PHE A 1 180 ? -9.781 16.045 3.791 1.00 87.25 180 PHE A O 1
ATOM 1449 N N . THR A 1 181 ? -11.064 14.218 3.594 1.00 90.75 181 THR A N 1
ATOM 1450 C CA . THR A 1 181 ? -11.194 14.008 5.037 1.00 90.75 181 THR A CA 1
ATOM 1451 C C . THR A 1 181 ? -9.956 13.297 5.564 1.00 90.75 181 THR A C 1
ATOM 1453 O O . THR A 1 181 ? -9.711 12.130 5.261 1.00 90.75 181 THR A O 1
ATOM 1456 N N . THR A 1 182 ? -9.199 13.984 6.413 1.00 91.69 182 THR A N 1
ATOM 1457 C CA . THR A 1 182 ? -8.037 13.402 7.084 1.00 91.69 182 THR A CA 1
ATOM 1458 C C . THR A 1 182 ? -8.465 12.352 8.107 1.00 91.69 182 THR A C 1
ATOM 1460 O O . THR A 1 182 ? -9.367 12.586 8.912 1.00 91.69 182 THR A O 1
ATOM 1463 N N . THR A 1 183 ? -7.774 11.211 8.121 1.00 95.19 183 THR A N 1
ATOM 1464 C CA . THR A 1 183 ? -7.835 10.256 9.238 1.00 95.19 183 THR A CA 1
ATOM 1465 C C . THR A 1 183 ? -6.812 10.677 10.284 1.00 95.19 183 THR A C 1
ATOM 1467 O O . THR A 1 183 ? -5.611 10.546 10.072 1.00 95.19 183 THR A O 1
ATOM 1470 N N . GLU A 1 184 ? -7.286 11.246 11.385 1.00 93.19 184 GLU A N 1
ATOM 1471 C CA . GLU A 1 184 ? -6.453 11.871 12.414 1.00 93.19 184 GLU A CA 1
ATOM 1472 C C . GLU A 1 184 ? -5.844 10.843 13.365 1.00 93.19 184 GLU A C 1
ATOM 1474 O O . GLU A 1 184 ? -4.666 10.927 13.712 1.00 93.19 184 GLU A O 1
ATOM 1479 N N . LYS A 1 185 ? -6.637 9.849 13.771 1.00 94.75 185 LYS A N 1
ATOM 1480 C CA . LYS A 1 185 ? -6.208 8.821 14.714 1.00 94.75 185 LYS A CA 1
ATOM 1481 C C . LYS A 1 185 ? -6.729 7.453 14.302 1.00 94.75 185 LYS A C 1
ATOM 1483 O O . LYS A 1 185 ? -7.889 7.299 13.928 1.00 94.75 185 LYS A O 1
ATOM 1488 N N . VAL A 1 186 ? -5.855 6.460 14.414 1.00 97.81 186 VAL A N 1
ATOM 1489 C CA . VAL A 1 186 ? -6.193 5.048 14.247 1.00 97.81 186 VAL A CA 1
ATOM 1490 C C . VAL A 1 186 ? -5.663 4.295 15.456 1.00 97.81 186 VAL A C 1
ATOM 1492 O O . VAL A 1 186 ? -4.480 4.409 15.787 1.00 97.81 186 VAL A O 1
ATOM 1495 N N . SER A 1 187 ? -6.531 3.534 16.112 1.00 97.69 187 SER A N 1
ATOM 1496 C CA . SER A 1 187 ? -6.197 2.807 17.331 1.00 97.69 187 SER A CA 1
ATOM 1497 C C . SER A 1 187 ? -6.706 1.370 17.311 1.00 97.69 187 SER A C 1
ATOM 1499 O O . SER A 1 187 ? -7.702 1.068 16.666 1.00 97.69 187 SER A O 1
ATOM 1501 N N . ILE A 1 188 ? -6.021 0.479 18.029 1.00 97.38 188 ILE A N 1
ATOM 1502 C CA . ILE A 1 188 ? -6.434 -0.912 18.261 1.00 97.38 188 ILE A CA 1
ATOM 1503 C C . ILE A 1 188 ? -6.456 -1.129 19.773 1.00 97.38 188 ILE A C 1
ATOM 1505 O O . ILE A 1 188 ? -5.444 -0.920 20.440 1.00 97.38 188 ILE A O 1
ATOM 1509 N N . GLY A 1 189 ? -7.615 -1.480 20.338 1.00 92.31 189 GLY A N 1
ATOM 1510 C CA . GLY A 1 189 ? -7.754 -1.652 21.792 1.00 92.31 189 GLY A CA 1
ATOM 1511 C C . GLY A 1 189 ? -7.355 -0.409 22.606 1.00 92.31 189 GLY A C 1
ATOM 1512 O O . GLY A 1 189 ? -6.883 -0.536 23.731 1.00 92.31 189 GLY A O 1
ATOM 1513 N N . GLY A 1 190 ? -7.496 0.789 22.027 1.00 92.06 190 GLY A N 1
ATOM 1514 C CA . GLY A 1 190 ? -7.118 2.068 22.642 1.00 92.06 190 GLY A CA 1
ATOM 1515 C C . GLY A 1 190 ? -5.657 2.504 22.446 1.00 92.06 190 GLY A C 1
ATOM 1516 O O . GLY A 1 190 ? -5.340 3.655 22.744 1.00 92.06 190 GLY A O 1
ATOM 1517 N N . VAL A 1 191 ? -4.785 1.649 21.902 1.00 94.88 191 VAL A N 1
ATOM 1518 C CA . VAL A 1 191 ? -3.374 1.973 21.606 1.00 94.88 191 VAL A CA 1
ATOM 1519 C C . VAL A 1 191 ? -3.257 2.551 20.197 1.00 94.88 191 VAL A C 1
ATOM 1521 O O . VAL A 1 191 ? -3.979 2.116 19.300 1.00 94.88 191 VAL A O 1
ATOM 1524 N N . ASN A 1 192 ? -2.403 3.553 19.967 1.00 96.31 192 ASN A N 1
ATOM 1525 C CA . ASN A 1 192 ? -2.217 4.125 18.628 1.00 96.31 192 ASN A CA 1
ATOM 1526 C C . ASN A 1 192 ? -1.534 3.109 17.698 1.00 96.31 192 ASN A C 1
ATOM 1528 O O . ASN A 1 192 ? -0.522 2.509 18.053 1.00 96.31 192 ASN A O 1
ATOM 1532 N N . ILE A 1 193 ? -2.055 2.934 16.482 1.00 96.62 193 ILE A N 1
ATOM 1533 C CA . ILE A 1 193 ? -1.509 1.944 15.547 1.00 96.62 193 ILE A CA 1
ATOM 1534 C C . ILE A 1 193 ? -0.064 2.254 15.125 1.00 96.62 193 ILE A C 1
ATOM 1536 O O . ILE A 1 193 ? 0.706 1.330 14.875 1.00 96.62 193 ILE A O 1
ATOM 1540 N N . ASN A 1 194 ? 0.326 3.531 15.069 1.00 94.44 194 ASN A N 1
ATOM 1541 C CA . ASN A 1 194 ? 1.693 3.924 14.729 1.00 94.44 194 ASN A CA 1
ATOM 1542 C C . ASN A 1 194 ? 2.669 3.584 15.864 1.00 94.44 194 ASN A C 1
ATOM 1544 O O . ASN A 1 194 ? 3.754 3.092 15.578 1.00 94.44 194 ASN A O 1
ATOM 1548 N N . GLU A 1 195 ? 2.257 3.718 17.130 1.00 94.38 195 GLU A N 1
ATOM 1549 C CA . GLU A 1 195 ? 3.057 3.261 18.281 1.00 94.38 195 GLU A CA 1
ATOM 1550 C C . GLU A 1 195 ? 3.285 1.740 18.218 1.00 94.38 195 GLU A C 1
ATOM 1552 O O . GLU A 1 195 ? 4.388 1.252 18.466 1.00 94.38 195 GLU A O 1
ATOM 1557 N N . MET A 1 196 ? 2.262 0.973 17.819 1.00 94.44 196 MET A N 1
ATOM 1558 C CA . MET A 1 196 ? 2.390 -0.479 17.627 1.00 94.44 196 MET A CA 1
ATOM 1559 C C . MET A 1 196 ? 3.353 -0.829 16.479 1.00 94.44 196 MET A C 1
ATOM 1561 O O . MET A 1 196 ? 4.130 -1.777 16.591 1.00 94.44 196 MET A O 1
ATOM 1565 N N . ILE A 1 197 ? 3.318 -0.068 15.381 1.00 93.38 197 ILE A N 1
ATOM 1566 C CA . ILE A 1 197 ? 4.231 -0.222 14.238 1.00 93.38 197 ILE A CA 1
ATOM 1567 C C . ILE A 1 197 ? 5.678 0.065 14.656 1.00 93.38 197 ILE A C 1
ATOM 1569 O O . ILE A 1 197 ? 6.568 -0.732 14.358 1.00 93.38 197 ILE A O 1
ATOM 1573 N N . GLU A 1 198 ? 5.916 1.170 15.362 1.00 91.12 198 GLU A N 1
ATOM 1574 C CA . GLU A 1 198 ? 7.243 1.561 15.853 1.00 91.12 198 GLU A CA 1
ATOM 1575 C C . GLU A 1 198 ? 7.823 0.495 16.791 1.00 91.12 198 GLU A C 1
ATOM 1577 O O . GLU A 1 198 ? 8.953 0.044 16.592 1.00 91.12 198 GLU A O 1
ATOM 1582 N N . ALA A 1 199 ? 7.015 -0.016 17.726 1.00 89.19 199 ALA A N 1
ATOM 1583 C CA . ALA A 1 199 ? 7.422 -1.092 18.629 1.00 89.19 199 ALA A CA 1
ATOM 1584 C C . ALA A 1 199 ? 7.851 -2.371 17.879 1.00 89.19 199 ALA A C 1
ATOM 1586 O O . ALA A 1 199 ? 8.829 -3.021 18.260 1.00 89.19 199 ALA A O 1
ATOM 1587 N N . HIS A 1 200 ? 7.163 -2.724 16.786 1.00 87.06 200 HIS A N 1
ATOM 1588 C CA . HIS A 1 200 ? 7.560 -3.844 15.926 1.00 87.06 200 HIS A CA 1
ATOM 1589 C C . HIS A 1 200 ? 8.917 -3.615 15.252 1.00 87.06 200 HIS A C 1
ATOM 1591 O O . HIS A 1 200 ? 9.737 -4.535 15.184 1.00 87.06 200 HIS A O 1
ATOM 1597 N N . GLN A 1 201 ? 9.159 -2.406 14.744 1.00 80.88 201 GLN A N 1
ATOM 1598 C CA . GLN A 1 201 ? 10.413 -2.064 14.072 1.00 80.88 201 GLN A CA 1
ATOM 1599 C C . GLN A 1 201 ? 11.595 -2.080 15.047 1.00 80.88 201 GLN A C 1
ATOM 1601 O O . GLN A 1 201 ? 12.661 -2.604 14.714 1.00 80.88 201 GLN A O 1
ATOM 1606 N N . ASP A 1 202 ? 11.407 -1.571 16.263 1.00 80.31 202 ASP A N 1
ATOM 1607 C CA . ASP A 1 202 ? 12.448 -1.572 17.290 1.00 80.31 202 ASP A CA 1
ATOM 1608 C C . ASP A 1 202 ? 12.769 -2.980 17.789 1.00 80.31 202 ASP A C 1
ATOM 1610 O O . ASP A 1 202 ? 13.945 -3.331 17.919 1.00 80.31 202 ASP A O 1
ATOM 1614 N N . TYR A 1 203 ? 11.752 -3.830 17.965 1.00 75.38 203 TYR A N 1
ATOM 1615 C CA . TYR A 1 203 ? 11.969 -5.243 18.266 1.00 75.38 203 TYR A CA 1
ATOM 1616 C C . TYR A 1 203 ? 12.811 -5.929 17.178 1.00 75.38 203 TYR A C 1
ATOM 1618 O O . TYR A 1 203 ? 13.800 -6.597 17.482 1.00 75.38 203 TYR A O 1
ATOM 1626 N N . GLN A 1 204 ? 12.495 -5.718 15.895 1.00 69.62 204 GLN A N 1
ATOM 1627 C CA . GLN A 1 204 ? 13.268 -6.305 14.793 1.00 69.62 204 GLN A CA 1
ATOM 1628 C C . GLN A 1 204 ? 14.727 -5.818 14.748 1.00 69.62 204 GLN A C 1
ATOM 1630 O O . GLN A 1 204 ? 15.626 -6.609 14.441 1.00 69.62 204 GLN A O 1
ATOM 1635 N N . ARG A 1 205 ? 14.989 -4.548 15.089 1.00 70.69 205 ARG A N 1
ATOM 1636 C CA . ARG A 1 205 ? 16.355 -3.997 15.178 1.00 70.69 205 ARG A CA 1
ATOM 1637 C C . ARG A 1 205 ? 17.170 -4.632 16.303 1.00 70.69 205 ARG A C 1
ATOM 1639 O O . ARG A 1 205 ? 18.356 -4.869 16.112 1.00 70.69 205 ARG A O 1
ATOM 1646 N N . GLN A 1 206 ? 16.551 -4.920 17.446 1.00 69.12 206 GLN A N 1
ATOM 1647 C CA . GLN A 1 206 ? 17.233 -5.526 18.596 1.00 69.12 206 GLN A CA 1
ATOM 1648 C C . GLN A 1 206 ? 17.545 -7.015 18.392 1.00 69.12 206 GLN A C 1
ATOM 1650 O O . GLN A 1 206 ? 18.558 -7.505 18.884 1.00 69.12 206 GLN A O 1
ATOM 1655 N N . VAL A 1 207 ? 16.687 -7.738 17.666 1.00 68.69 207 VAL A N 1
ATOM 1656 C CA . VAL A 1 207 ? 16.819 -9.192 17.456 1.00 68.69 207 VAL A CA 1
ATOM 1657 C C . VAL A 1 207 ? 17.755 -9.535 16.287 1.00 68.69 207 VAL A C 1
ATOM 1659 O O . VAL A 1 207 ? 18.287 -10.643 16.232 1.00 68.69 207 VAL A O 1
ATOM 1662 N N . THR A 1 208 ? 18.009 -8.598 15.366 1.00 54.72 208 THR A N 1
ATOM 1663 C CA . THR A 1 208 ? 18.949 -8.807 14.253 1.00 54.72 208 THR A CA 1
ATOM 1664 C C . THR A 1 208 ? 20.385 -8.530 14.724 1.00 54.72 208 THR A C 1
ATOM 1666 O O . THR A 1 208 ? 20.713 -7.370 14.979 1.00 54.72 208 THR A O 1
ATOM 1669 N N . PRO A 1 209 ? 21.273 -9.539 14.842 1.00 48.00 209 PRO A N 1
ATOM 1670 C CA . PRO A 1 209 ? 22.655 -9.294 15.240 1.00 48.00 209 PRO A CA 1
ATOM 1671 C C . PRO A 1 209 ? 23.357 -8.416 14.191 1.00 48.00 209 PRO A C 1
ATOM 1673 O O . PRO A 1 209 ? 23.068 -8.546 12.996 1.00 48.00 209 PRO A O 1
ATOM 1676 N N . PRO A 1 210 ? 24.287 -7.531 14.599 1.00 48.28 210 PRO A N 1
ATOM 1677 C CA . PRO A 1 210 ? 25.044 -6.733 13.647 1.00 48.28 210 PRO A CA 1
ATOM 1678 C C . PRO A 1 210 ? 25.777 -7.657 12.662 1.00 48.28 210 PRO A C 1
ATOM 1680 O O . PRO A 1 210 ? 26.193 -8.758 13.049 1.00 48.28 210 PRO A O 1
ATOM 1683 N N . PRO A 1 211 ? 25.947 -7.242 11.392 1.00 49.56 211 PRO A N 1
ATOM 1684 C CA . PRO A 1 211 ? 26.759 -8.002 10.454 1.00 49.56 211 PRO A CA 1
ATOM 1685 C C . PRO A 1 211 ? 28.138 -8.218 11.084 1.00 49.56 211 PRO A C 1
ATOM 1687 O O . PRO A 1 211 ? 28.755 -7.270 11.573 1.00 49.56 211 PRO A O 1
ATOM 1690 N N . ARG A 1 212 ? 28.597 -9.477 11.124 1.00 46.97 212 ARG A N 1
ATOM 1691 C CA . ARG A 1 212 ? 29.957 -9.801 11.574 1.00 46.97 212 ARG A CA 1
ATOM 1692 C C . ARG A 1 212 ? 30.910 -8.935 10.760 1.00 46.97 212 ARG A C 1
ATOM 1694 O O . ARG A 1 212 ? 30.910 -9.044 9.537 1.00 46.97 212 ARG A O 1
ATOM 1701 N N . SER A 1 213 ? 31.688 -8.079 11.424 1.00 50.16 213 SER A N 1
ATOM 1702 C CA . SER A 1 213 ? 32.761 -7.354 10.751 1.00 50.16 213 SER A CA 1
ATOM 1703 C C . SER A 1 213 ? 33.662 -8.394 10.099 1.00 50.16 213 SER A C 1
ATOM 1705 O O . SER A 1 213 ? 34.172 -9.276 10.800 1.00 50.16 213 SER A O 1
ATOM 1707 N N . GLU A 1 214 ? 33.822 -8.335 8.782 1.00 47.22 214 GLU A N 1
ATOM 1708 C CA . GLU A 1 214 ? 34.819 -9.151 8.104 1.00 47.22 214 GLU A CA 1
ATOM 1709 C C . GLU A 1 214 ? 36.168 -8.878 8.770 1.00 47.22 214 GLU A C 1
ATOM 1711 O O . GLU A 1 214 ? 36.619 -7.735 8.866 1.00 47.22 214 GLU A O 1
ATOM 1716 N N . ALA A 1 215 ? 36.755 -9.930 9.340 1.00 46.84 215 ALA A N 1
ATOM 1717 C CA . ALA A 1 215 ? 38.073 -9.846 9.939 1.00 46.84 215 ALA A CA 1
ATOM 1718 C C . ALA A 1 215 ? 39.058 -9.363 8.861 1.00 46.84 215 ALA A C 1
ATOM 1720 O O . ALA A 1 215 ? 38.954 -9.814 7.716 1.00 46.84 215 ALA A O 1
ATOM 1721 N N . PRO A 1 216 ? 40.007 -8.472 9.196 1.00 44.03 216 PRO A N 1
ATOM 1722 C CA . PRO A 1 216 ? 40.959 -7.964 8.221 1.00 44.03 216 PRO A CA 1
ATOM 1723 C C . PRO A 1 216 ? 41.698 -9.143 7.587 1.00 44.03 216 PRO A C 1
ATOM 1725 O O . PRO A 1 216 ? 42.337 -9.938 8.282 1.00 44.03 216 PRO A O 1
ATOM 1728 N N . GLN A 1 217 ? 41.564 -9.275 6.266 1.00 45.31 217 GLN A N 1
ATOM 1729 C CA . GLN A 1 217 ? 42.308 -10.249 5.481 1.00 45.31 217 GLN A CA 1
ATOM 1730 C C . GLN A 1 217 ? 43.799 -9.993 5.716 1.00 45.31 217 GLN A C 1
ATOM 1732 O O . GLN A 1 217 ? 44.333 -8.952 5.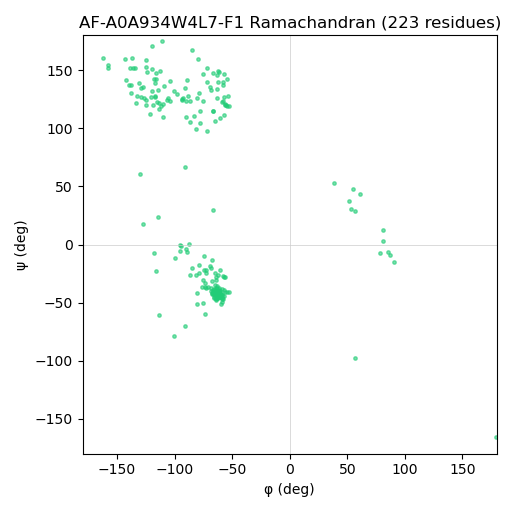338 1.00 45.31 217 GLN A O 1
ATOM 1737 N N . ARG A 1 218 ? 44.472 -10.930 6.393 1.00 42.41 218 ARG A N 1
ATOM 1738 C CA . ARG A 1 218 ? 45.933 -10.948 6.468 1.00 42.41 218 ARG A CA 1
ATOM 1739 C C . ARG A 1 218 ? 46.461 -11.201 5.061 1.00 42.41 218 ARG A C 1
ATOM 1741 O O . ARG A 1 218 ? 46.376 -12.322 4.566 1.00 42.41 218 ARG A O 1
ATOM 1748 N N . THR A 1 219 ? 47.009 -10.165 4.442 1.00 43.12 219 THR A N 1
ATOM 1749 C CA . THR A 1 219 ? 47.856 -10.284 3.259 1.00 43.12 219 THR A CA 1
ATOM 1750 C C . THR A 1 219 ? 49.070 -11.132 3.639 1.00 43.12 219 THR A C 1
ATOM 1752 O O . THR A 1 219 ? 49.904 -10.710 4.436 1.00 43.12 219 THR A O 1
ATOM 1755 N N . LEU A 1 220 ? 49.134 -12.364 3.136 1.00 44.00 220 LEU A N 1
ATOM 1756 C CA . LEU A 1 220 ? 50.356 -13.162 3.144 1.00 44.00 220 LEU A CA 1
ATOM 1757 C C . LEU A 1 220 ? 51.195 -12.690 1.956 1.00 44.00 220 LEU A C 1
ATOM 1759 O O . LEU A 1 220 ? 50.918 -13.060 0.817 1.00 44.00 220 LEU A O 1
ATOM 1763 N N . GLU A 1 221 ? 52.184 -11.838 2.220 1.00 44.00 221 GLU A N 1
ATOM 1764 C CA . GLU A 1 221 ? 53.272 -11.596 1.275 1.00 44.00 221 GLU A CA 1
ATOM 1765 C C . GLU A 1 221 ? 54.098 -12.884 1.162 1.00 44.00 221 GLU A C 1
ATOM 1767 O O . GLU A 1 221 ? 54.682 -13.367 2.131 1.00 44.00 221 GLU A O 1
ATOM 1772 N N . LEU A 1 222 ? 54.077 -13.481 -0.029 1.00 44.94 222 LEU A N 1
ATOM 1773 C CA . LEU A 1 222 ? 54.983 -14.549 -0.432 1.00 44.94 222 LEU A CA 1
ATOM 1774 C C . LEU A 1 222 ? 56.326 -13.910 -0.802 1.00 44.94 222 LEU A C 1
ATOM 1776 O O . LEU A 1 222 ? 56.457 -13.323 -1.875 1.00 44.94 222 LEU A O 1
ATOM 1780 N N . GLU A 1 223 ? 57.319 -14.040 0.077 1.00 43.84 223 GLU A N 1
ATOM 1781 C CA . GLU A 1 223 ? 58.724 -13.861 -0.292 1.00 43.84 223 GLU A CA 1
ATOM 1782 C C . GLU A 1 223 ? 59.125 -14.987 -1.261 1.00 43.84 223 GLU A C 1
ATOM 1784 O O . GLU A 1 223 ? 59.107 -16.172 -0.918 1.00 43.84 223 GLU A O 1
ATOM 1789 N N . LEU A 1 224 ? 59.436 -14.607 -2.501 1.00 44.28 224 LEU A N 1
ATOM 1790 C CA . LEU A 1 224 ? 60.058 -15.464 -3.508 1.00 44.28 224 LEU A CA 1
ATOM 1791 C C . LEU A 1 224 ? 61.571 -15.526 -3.250 1.00 44.28 224 LEU A C 1
ATOM 1793 O O . LEU A 1 224 ? 62.224 -14.486 -3.164 1.00 44.28 224 LEU A O 1
ATOM 1797 N N . VAL A 1 225 ? 62.085 -16.755 -3.143 1.00 51.28 225 VAL A N 1
ATOM 1798 C CA . VAL A 1 225 ? 63.513 -17.120 -3.211 1.00 51.28 225 VAL A CA 1
ATOM 1799 C C . VAL A 1 225 ? 63.992 -17.078 -4.657 1.00 51.28 225 VAL A C 1
ATOM 1801 O O . VAL A 1 225 ? 63.227 -17.554 -5.529 1.00 51.28 225 VAL A O 1
#

Secondary structure (DSSP, 8-state):
--HHHHHHHHHHHHHTSTT--S--S-THIIIIIIHHHHHHT--TT-EEEEEEESS-EEEEETBS-HHHHHHHHHHHHSS-GGGEEEEEEETTTTEEEEE-HHHHHHHHT-BSEEEETTEEEETTEEEEEEEEEEPPPBTTBPPEEEEEEE-S-S---HHHHHHHHHHHHHHHHHHHT-TT-EEEEEEETTEEHHHHHHHHHHHHHHHSPPPPPPPP---------

Mean predicted aligned error: 7.55 Å

Foldseek 3Di:
DQLLVLLLVQVCVQCPPVPRQAPQAPVCQSPPVSSVVSVLQRFPPWKKKWKTFRHHIDIFIFQQDLVRCVVVLVVLVPPCQVGMWMWMAHSVVSDTHTDDSVVVVVRNPHHQWDDDPQFIAGVNHTAWGKDKDWDDDDDPDDIAIEIETEGPDPDDGLNVLSSQVVVSLVVNCVVVVDNPHHHPFYYYPNHGSVVNNVVVVVVVVVPDDPPPPDDPPPPDDDDDD

Radius of gyration: 21.46 Å; Cα contacts (8 Å, |Δi|>4): 348; chains: 1; bounding box: 84×44×48 Å

Solvent-accessible surface area (backbone atoms only — not comparable to full-atom values): 12905 Å² total; per-residue (Å²): 130,62,47,43,56,48,38,47,52,48,53,47,61,55,63,68,37,90,85,52,84,45,47,76,64,39,50,56,36,52,77,48,50,44,46,48,51,38,58,79,59,64,32,80,83,40,36,34,43,37,35,44,21,39,59,30,57,44,72,32,62,54,32,45,49,66,77,66,35,42,68,58,55,49,63,67,66,48,95,49,69,92,52,45,50,42,30,45,33,36,41,78,80,41,41,72,40,82,54,52,71,70,58,49,56,53,50,66,69,43,57,46,38,48,77,56,97,45,37,35,22,49,78,84,43,79,61,33,36,52,46,77,46,71,51,71,77,48,98,90,42,78,40,37,23,35,32,42,30,45,58,91,68,92,77,77,56,66,47,52,53,51,40,53,56,54,48,43,45,52,51,39,22,64,75,66,75,32,93,82,46,49,66,76,45,51,25,48,80,83,42,50,48,65,61,55,49,51,54,53,53,52,51,53,59,71,70,50,74,76,80,78,76,79,72,82,80,79,80,79,82,79,84,82,132

Sequence (225 aa):
MMNAEKLFEGMTSIVEQAGYPLLTSYKQDLYVHDREYLRQNDAPGVKFMWIVRESGTYLCRLGVAPRVNAEVDYAIDIHDANRRQIYLLDRDAGTVKAIDDAAAKRRLNEFDYKVERTTVSRRGEPIAVADVRLTSWTQGKAPTGTVDYYTSQERFELETLYALRSLAVCMVIEATHSLFTTTEKVSIGGVNINEMIEAHQDYQRQVTPPPRSEAPQRTLELELV

Nearest PDB structures (foldseek):
  6ecy-assembly1_A  TM=5.115E-01  e=3.004E-01  Chromobacterium violaceum ATCC 12472
  1usp-assembly1_A  TM=4.330E-01  e=4.577E-01  Deinococcus radiodurans R1 = ATCC 13939 = DSM 20539
  2d8b-assembly1_A  TM=3.061E-01  e=2.664E-01  Mus musculus
  6ed0-assembly1_B  TM=4.342E-01  e=1.618E+00  Chromobacterium violaceum ATCC 12472
  6ed0-assembly1_A  TM=4.822E-01  e=3.989E+00  Chromobacterium violaceum ATCC 12472

pLDDT: mean 87.97, std 14.27, range [42.41, 98.25]